Protein AF-A0A940TX38-F1 (afdb_monomer)

pLDDT: mean 75.01, std 25.27, range [26.56, 98.88]

Solvent-accessible surface area (backbone atoms only — not comparable to full-atom values): 11148 Å² total; per-residue (Å²): 141,84,87,83,87,87,81,95,78,72,101,80,58,68,73,65,52,56,62,53,46,53,55,54,47,52,55,49,53,50,54,54,49,52,56,50,49,57,56,46,51,76,70,58,84,69,89,43,73,68,59,54,55,53,67,73,51,79,84,56,98,62,78,71,82,81,59,76,50,54,67,49,79,44,51,56,35,82,46,51,79,47,82,44,53,58,36,69,40,34,37,23,31,28,37,45,13,35,32,40,56,16,40,28,36,49,13,32,34,31,47,11,33,33,33,44,14,36,26,38,44,13,34,31,29,52,12,35,31,36,47,14,35,28,37,46,13,36,31,32,47,15,36,26,39,49,12,34,35,27,45,17,36,29,38,48,13,35,32,30,48,13,36,32,35,46,13,34,37,52,76,30,39,31,46,49,13,31,31,32,44,13,34,25,37,61,24,43,66,54,72,70,44,59,71,36,31,64,37,48,46,61,10,29,36,44,89,61,48,72,35,71,60,97,77,78,74,76,76,77,77,87,129

Nearest PDB structures (foldseek):
  4ycq-assembly1_A-2  TM=9.947E-01  e=4.957E-12  synthetic construct
  5dzb-assembly3_E  TM=6.324E-01  e=6.258E-11  synthetic construct
  4yei-assembly3_C  TM=4.552E-01  e=9.344E-12  synthetic construct
  4yc5-assembly1_A  TM=4.380E-01  e=8.407E-12  synthetic construct
  2j8k-assembly1_A  TM=4.384E-01  e=2.987E-11  Nostoc punctiforme

Radius of gyration: 22.55 Å; Cα contacts (8 Å, |Δi|>4): 531; chains: 1; bounding box: 45×75×71 Å

Sequence (223 aa):
MGVIIGGTFGFLGALTGILANTWLDARKARRDRLREVRLRLVGDRVQTSEVLDFISIGRQRQWPRFWVHSHADLSRAQLQEIDLRGQDLHGVKLFRANLSQIDLDLANLSGADLSKADMNGADLSLANLSGAKLGRANLAYAELFKADLSKTKLRNADLSHADLTQADLSGADLTMANLSGARLTGAKISPQQLASAASLEGATLPDGTLHQAPGEVFAEGSS

Foldseek 3Di:
DDDDDDDDDDPPPPVVVVVVVVVVVVVVVLVVVVVVVLVVCVVDDPPDPVVVVVSVPVPDPDDPPPQLDLEAECAQPACDSDACDLHENHNYEPHQYEQDQYEHHNYEPDQYECDQYEHHQYECDQYEPHLYEHAQYECANYEQHQYECDLYEQHLYENALYECALYEDHNYQQAQYHHALYEQANYNDDPVNVVRYVDQDQYQHNPRDGDHDPPPPPPPDDD

Secondary structure (DSSP, 8-state):
----------S-SHHHHHHHHHHHHHHHHHHHHHHHHHHHHHHTT---HHHHHHHHTTT-SS--GGG--TT-B-TT-B-TT-B-TT-B-TT-B-TT-B-TT-B-TT-B-TT-B-TT-B-TT-B-TT-B-TT-B-TT-B-TT-B-TT-B-TT-B-TT-B-TT-B-TT-B-TT-B-TT-B-TT-B-TT-B--HHHHHTSSB-TTPBPTTS-B---TT--------

Mean predicted aligned error: 13.25 Å

Structure (mmCIF, N/CA/C/O backbone):
data_AF-A0A940TX38-F1
#
_entry.id   AF-A0A940TX38-F1
#
loop_
_atom_site.group_PDB
_atom_site.id
_atom_site.type_symbol
_atom_site.label_atom_id
_atom_site.label_alt_id
_atom_site.label_comp_id
_atom_site.label_asym_id
_atom_site.label_entity_id
_atom_site.label_seq_id
_atom_site.pdbx_PDB_ins_code
_atom_site.Cartn_x
_atom_site.Cartn_y
_atom_site.Cartn_z
_atom_site.occupancy
_atom_site.B_iso_or_equiv
_atom_site.auth_seq_id
_atom_site.auth_comp_id
_atom_site.auth_asym_id
_atom_site.auth_atom_id
_atom_site.pdbx_PDB_model_num
ATOM 1 N N . MET A 1 1 ? 29.281 63.621 -10.674 1.00 40.91 1 MET A N 1
ATOM 2 C CA . MET A 1 1 ? 29.226 64.350 -9.388 1.00 40.91 1 MET A CA 1
ATOM 3 C C . MET A 1 1 ? 27.780 64.360 -8.926 1.00 40.91 1 MET A C 1
ATOM 5 O O . MET A 1 1 ? 26.957 64.882 -9.663 1.00 40.91 1 MET A O 1
ATOM 9 N N . GLY A 1 2 ? 27.466 63.736 -7.788 1.00 32.81 2 GLY A N 1
ATOM 10 C CA . GLY A 1 2 ? 26.102 63.690 -7.241 1.00 32.81 2 GLY A CA 1
ATOM 11 C C . GLY A 1 2 ? 25.849 62.449 -6.383 1.00 32.81 2 GLY A C 1
ATOM 12 O O . GLY A 1 2 ? 25.583 61.383 -6.916 1.00 32.81 2 GLY A O 1
ATOM 13 N N . VAL A 1 3 ? 26.002 62.626 -5.072 1.00 36.22 3 VAL A N 1
ATOM 14 C CA . VAL A 1 3 ? 25.814 61.697 -3.934 1.00 36.22 3 VAL A CA 1
ATOM 15 C C . VAL A 1 3 ? 24.294 61.404 -3.758 1.00 36.22 3 VAL A C 1
ATOM 17 O O . VAL A 1 3 ? 23.508 62.208 -4.252 1.00 36.22 3 VAL A O 1
ATOM 20 N N . ILE A 1 4 ? 23.810 60.298 -3.146 1.00 34.78 4 ILE A N 1
ATOM 21 C CA . ILE A 1 4 ? 23.178 60.263 -1.788 1.00 34.78 4 ILE A CA 1
ATOM 22 C C . ILE A 1 4 ? 22.286 58.999 -1.583 1.00 34.78 4 ILE A C 1
ATOM 24 O O . ILE A 1 4 ? 21.402 58.760 -2.394 1.00 34.78 4 ILE A O 1
ATOM 28 N N . ILE A 1 5 ? 22.516 58.296 -0.446 1.00 31.36 5 ILE A N 1
ATOM 29 C CA . ILE A 1 5 ? 21.605 57.517 0.458 1.00 31.36 5 ILE A CA 1
ATOM 30 C C . ILE A 1 5 ? 20.913 56.272 -0.143 1.00 31.36 5 ILE A C 1
ATOM 32 O O . ILE A 1 5 ? 20.318 56.339 -1.202 1.00 31.36 5 ILE A O 1
ATOM 36 N N . GLY A 1 6 ? 20.899 55.070 0.441 1.00 27.55 6 GLY A N 1
ATOM 37 C CA . GLY A 1 6 ? 20.906 54.617 1.837 1.00 27.55 6 GLY A CA 1
ATOM 38 C C . GLY A 1 6 ? 19.715 53.654 1.997 1.00 27.55 6 GLY A C 1
ATOM 39 O O . GLY A 1 6 ? 18.648 53.920 1.455 1.00 27.55 6 GLY A O 1
ATOM 40 N N . GLY A 1 7 ? 19.878 52.515 2.676 1.00 26.56 7 GLY A N 1
ATOM 41 C CA . GLY A 1 7 ? 18.766 51.570 2.826 1.00 26.56 7 GLY A CA 1
ATOM 42 C C . GLY A 1 7 ? 19.146 50.229 3.438 1.00 26.56 7 GLY A C 1
ATOM 43 O O . GLY A 1 7 ? 19.304 49.233 2.744 1.00 26.56 7 GLY A O 1
ATOM 44 N N . THR A 1 8 ? 19.270 50.210 4.758 1.00 43.91 8 THR A N 1
ATOM 45 C CA . THR A 1 8 ? 19.256 49.013 5.604 1.00 43.91 8 THR A CA 1
ATOM 46 C C . THR A 1 8 ? 17.891 48.317 5.549 1.00 43.91 8 THR A C 1
ATOM 48 O O . THR A 1 8 ? 16.994 48.746 6.257 1.00 43.91 8 THR A O 1
ATOM 51 N N . PHE A 1 9 ? 17.727 47.247 4.770 1.00 31.92 9 PHE A N 1
ATOM 52 C CA . PHE A 1 9 ? 16.647 46.245 4.890 1.00 31.92 9 PHE A CA 1
ATOM 53 C C . PHE A 1 9 ? 17.100 44.999 4.103 1.00 31.92 9 PHE A C 1
ATOM 55 O O . PHE A 1 9 ? 17.577 45.135 2.988 1.00 31.92 9 PHE A O 1
ATOM 62 N N . GLY A 1 10 ? 17.034 43.751 4.552 1.00 34.47 10 GLY A N 1
ATOM 63 C CA . GLY A 1 10 ? 16.539 43.166 5.781 1.00 34.47 10 GLY A CA 1
ATOM 64 C C . GLY A 1 10 ? 17.158 41.771 5.908 1.00 34.47 10 GLY A C 1
ATOM 65 O O . GLY A 1 10 ? 17.223 41.005 4.948 1.00 34.47 10 GLY A O 1
ATOM 66 N N . PHE A 1 11 ? 17.617 41.442 7.111 1.00 34.84 11 PHE A N 1
ATOM 67 C CA . PHE A 1 11 ? 18.193 40.151 7.498 1.00 34.84 11 PHE A CA 1
ATOM 68 C C . PHE A 1 11 ? 17.128 39.030 7.599 1.00 34.84 11 PHE A C 1
ATOM 70 O O . PHE A 1 11 ? 17.209 38.157 8.454 1.00 34.84 11 PHE A O 1
ATOM 77 N N . LEU A 1 12 ? 16.118 39.038 6.718 1.00 34.31 12 LEU A N 1
ATOM 78 C CA . LEU A 1 12 ? 14.977 38.113 6.746 1.00 34.31 12 LEU A CA 1
ATOM 79 C C . LEU A 1 12 ? 14.784 37.338 5.426 1.00 34.31 12 LEU A C 1
ATOM 81 O O . LEU A 1 12 ? 13.678 36.925 5.104 1.00 34.31 12 LEU A O 1
ATOM 85 N N . GLY A 1 13 ? 15.856 37.150 4.646 1.00 35.28 13 GLY A N 1
ATOM 86 C CA . GLY A 1 13 ? 15.850 36.323 3.425 1.00 35.28 13 GLY A CA 1
ATOM 87 C C . GLY A 1 13 ? 16.738 35.073 3.487 1.00 35.28 13 GLY A C 1
ATOM 88 O O . GLY A 1 13 ? 16.643 34.204 2.626 1.00 35.28 13 GLY A O 1
ATOM 89 N N . ALA A 1 14 ? 17.606 34.953 4.496 1.00 38.12 14 ALA A N 1
ATOM 90 C CA . ALA A 1 14 ? 18.619 33.895 4.526 1.00 38.12 14 ALA A CA 1
ATOM 91 C C . ALA A 1 14 ? 18.091 32.543 5.043 1.00 38.12 14 ALA A C 1
ATOM 93 O O . ALA A 1 14 ? 18.652 31.509 4.696 1.00 38.12 14 ALA A O 1
ATOM 94 N N . LEU A 1 15 ? 16.998 32.518 5.821 1.00 34.38 15 LEU A N 1
ATOM 95 C CA . LEU A 1 15 ? 16.447 31.261 6.352 1.00 34.38 15 LEU A CA 1
ATOM 96 C C . LEU A 1 15 ? 15.541 30.515 5.355 1.00 34.38 15 LEU A C 1
ATOM 98 O O . LEU A 1 15 ? 15.468 29.290 5.397 1.00 34.38 15 LEU A O 1
ATOM 102 N N . THR A 1 16 ? 14.888 31.220 4.425 1.00 37.78 16 THR A N 1
ATOM 103 C CA . THR A 1 16 ? 14.028 30.602 3.397 1.00 37.78 16 THR A CA 1
ATOM 104 C C . THR A 1 16 ? 14.838 29.993 2.247 1.00 37.78 16 THR A C 1
ATOM 106 O O . THR A 1 16 ? 14.431 28.982 1.678 1.00 37.78 16 THR A O 1
ATOM 109 N N . GLY A 1 17 ? 16.023 30.539 1.946 1.00 36.88 17 GLY A N 1
ATOM 110 C CA . GLY A 1 17 ? 16.933 29.998 0.928 1.00 36.88 17 GLY A CA 1
ATOM 111 C C . GLY A 1 17 ? 17.625 28.689 1.328 1.00 36.88 17 GLY A C 1
ATOM 112 O O . GLY A 1 17 ? 17.894 27.853 0.469 1.00 36.88 17 GLY A O 1
ATOM 113 N N . ILE A 1 18 ? 17.868 28.465 2.624 1.00 44.22 18 ILE A N 1
ATOM 114 C CA . ILE A 1 18 ? 18.549 27.253 3.111 1.00 44.22 18 ILE A CA 1
ATOM 115 C C . ILE A 1 18 ? 17.629 26.022 3.017 1.00 44.22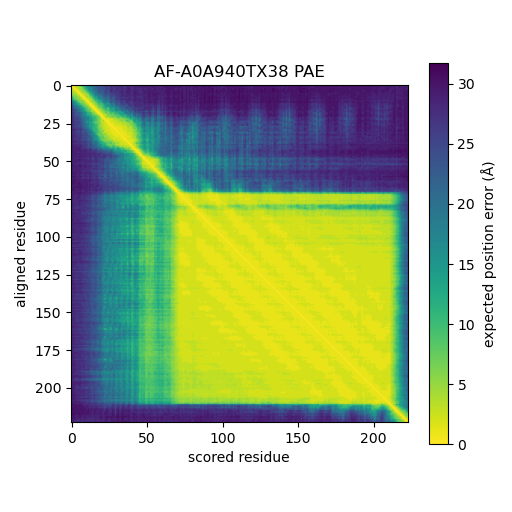 18 ILE A C 1
ATOM 117 O O . ILE A 1 18 ? 18.096 24.956 2.630 1.00 44.22 18 ILE A O 1
ATOM 121 N N . LEU A 1 19 ? 16.317 26.167 3.253 1.00 39.38 19 LEU A N 1
ATOM 122 C CA . LEU A 1 19 ? 15.340 25.076 3.084 1.00 39.38 19 LEU A CA 1
ATOM 123 C C . LEU A 1 19 ? 14.980 24.801 1.609 1.00 39.38 19 LEU A C 1
ATOM 125 O O . LEU A 1 19 ? 14.681 23.667 1.245 1.00 39.38 19 LEU A O 1
ATOM 129 N N . ALA A 1 20 ? 15.042 25.813 0.737 1.00 37.44 20 ALA A N 1
ATOM 130 C CA . ALA A 1 20 ? 14.841 25.628 -0.704 1.00 37.44 20 ALA A CA 1
ATOM 131 C C . ALA A 1 20 ? 16.049 24.948 -1.381 1.00 37.44 20 ALA A C 1
ATOM 133 O O . ALA A 1 20 ? 15.878 24.141 -2.300 1.00 37.44 20 ALA A O 1
ATOM 134 N N . ASN A 1 21 ? 17.266 25.230 -0.905 1.00 43.38 21 ASN A N 1
ATOM 135 C CA . ASN A 1 21 ? 18.489 24.630 -1.438 1.00 43.38 21 ASN A CA 1
ATOM 136 C C . ASN A 1 21 ? 18.652 23.162 -1.028 1.00 43.38 21 ASN A C 1
ATOM 138 O O . ASN A 1 21 ? 19.035 22.358 -1.872 1.00 43.38 21 ASN A O 1
ATOM 142 N N . THR A 1 22 ? 18.268 22.764 0.192 1.00 49.56 22 THR A N 1
ATOM 143 C CA . THR A 1 22 ? 18.310 21.345 0.603 1.00 49.56 22 THR A CA 1
ATOM 144 C C . THR A 1 22 ? 17.378 20.468 -0.235 1.00 49.56 22 THR A C 1
ATOM 146 O O . THR A 1 22 ? 17.728 19.335 -0.564 1.00 49.56 22 THR A O 1
ATOM 149 N N . TRP A 1 23 ? 16.231 21.001 -0.665 1.00 38.84 23 TRP A N 1
ATOM 150 C CA . TRP A 1 23 ? 15.316 20.324 -1.587 1.00 38.84 23 TRP A CA 1
ATOM 151 C C . TRP A 1 23 ? 15.887 20.213 -3.013 1.00 38.84 23 TRP A C 1
ATOM 153 O O . TRP A 1 23 ? 15.776 19.166 -3.657 1.00 38.84 23 TRP A O 1
ATOM 163 N N . LEU A 1 24 ? 16.553 21.264 -3.509 1.00 42.72 24 LEU A N 1
ATOM 164 C CA . LEU A 1 24 ? 17.199 21.262 -4.827 1.00 42.72 24 LEU A CA 1
ATOM 165 C C . LEU A 1 24 ? 18.426 20.328 -4.874 1.00 42.72 24 LEU A C 1
ATOM 167 O O . LEU A 1 24 ? 18.649 19.641 -5.878 1.00 42.72 24 LEU A O 1
ATOM 171 N N . ASP A 1 25 ? 19.176 20.261 -3.775 1.00 56.72 25 ASP A N 1
ATOM 172 C CA . ASP A 1 25 ? 20.345 19.398 -3.596 1.00 56.72 25 ASP A CA 1
ATOM 173 C C . ASP A 1 25 ? 19.943 17.936 -3.401 1.00 56.72 25 ASP A C 1
ATOM 175 O O . ASP A 1 25 ? 20.526 17.060 -4.041 1.00 56.72 25 ASP A O 1
ATOM 179 N N . ALA A 1 26 ? 18.873 17.657 -2.647 1.00 49.03 26 ALA A N 1
ATOM 180 C CA . ALA A 1 26 ? 18.265 16.326 -2.582 1.00 49.03 26 ALA A CA 1
ATOM 181 C C . ALA A 1 26 ? 17.815 15.852 -3.974 1.00 49.03 26 ALA A C 1
ATOM 183 O O . ALA A 1 26 ? 18.018 14.697 -4.349 1.00 49.03 26 ALA A O 1
ATOM 184 N N . ARG A 1 27 ? 17.289 16.765 -4.800 1.00 45.34 27 ARG A N 1
ATOM 185 C CA . ARG A 1 27 ? 16.862 16.481 -6.176 1.00 45.34 27 ARG A CA 1
ATOM 186 C C . ARG A 1 27 ? 18.031 16.266 -7.144 1.00 45.34 27 ARG A C 1
ATOM 188 O O . ARG A 1 27 ? 17.890 15.535 -8.126 1.00 45.34 27 ARG A O 1
ATOM 195 N N . LYS A 1 28 ? 19.188 16.890 -6.905 1.00 48.78 28 LYS A N 1
ATOM 196 C CA . LYS A 1 28 ? 20.417 16.682 -7.690 1.00 48.78 28 LYS A CA 1
ATOM 197 C C . LYS A 1 28 ? 21.138 15.399 -7.267 1.00 48.78 28 LYS A C 1
ATOM 199 O O . LYS A 1 28 ? 21.462 14.595 -8.132 1.00 48.78 28 LYS A O 1
ATOM 204 N N . ALA A 1 29 ? 21.244 15.147 -5.964 1.00 53.97 29 ALA A N 1
ATOM 205 C CA . ALA A 1 29 ? 21.764 13.904 -5.404 1.00 53.97 29 ALA A CA 1
ATOM 206 C C . ALA A 1 29 ? 20.925 12.687 -5.828 1.00 53.97 29 ALA A C 1
ATOM 208 O O . ALA A 1 29 ? 21.492 11.668 -6.211 1.00 53.97 29 ALA A O 1
ATOM 209 N N . ARG A 1 30 ? 19.587 12.806 -5.863 1.00 46.62 30 ARG A N 1
ATOM 210 C CA . ARG A 1 30 ? 18.690 11.783 -6.432 1.00 46.62 30 ARG A CA 1
ATOM 211 C C . ARG A 1 30 ? 19.008 11.517 -7.906 1.00 46.62 30 ARG A C 1
ATOM 213 O O . ARG A 1 30 ? 19.053 10.372 -8.321 1.00 46.62 30 ARG A O 1
ATOM 220 N N . ARG A 1 31 ? 19.316 12.557 -8.688 1.00 44.16 31 ARG A N 1
ATOM 221 C CA . ARG A 1 31 ? 19.668 12.460 -10.120 1.00 44.16 31 ARG A CA 1
ATOM 222 C C . ARG A 1 31 ? 20.989 11.740 -10.390 1.00 44.16 31 ARG A C 1
ATOM 224 O O . ARG A 1 31 ? 21.105 11.048 -11.399 1.00 44.16 31 ARG A O 1
ATOM 231 N N . ASP A 1 32 ? 21.974 11.932 -9.523 1.00 50.28 32 ASP A N 1
ATOM 232 C CA . ASP A 1 32 ? 23.278 11.284 -9.656 1.00 50.28 32 ASP A CA 1
ATOM 233 C C . ASP A 1 32 ? 23.236 9.841 -9.125 1.00 50.28 32 ASP A C 1
ATOM 235 O O . ASP A 1 32 ? 23.782 8.952 -9.777 1.00 50.28 32 ASP A O 1
ATOM 239 N N . ARG A 1 33 ? 22.467 9.570 -8.056 1.00 47.81 33 ARG A N 1
ATOM 240 C CA . ARG A 1 33 ? 22.138 8.199 -7.608 1.00 47.81 33 ARG A CA 1
ATOM 241 C C . ARG A 1 33 ? 21.411 7.402 -8.694 1.00 47.81 33 ARG A C 1
ATOM 243 O O . ARG A 1 33 ? 21.833 6.298 -9.011 1.00 47.81 33 ARG A O 1
ATOM 250 N N . LEU A 1 34 ? 20.451 8.025 -9.382 1.00 42.59 34 LEU A N 1
ATOM 251 C CA . LEU A 1 34 ? 19.753 7.457 -10.545 1.00 42.59 34 LEU A CA 1
ATOM 252 C C . LEU A 1 34 ? 20.698 7.052 -11.691 1.00 42.59 34 LEU A C 1
ATOM 254 O O . LEU A 1 34 ? 20.470 6.057 -12.382 1.00 42.59 34 LEU A O 1
ATOM 258 N N . ARG A 1 35 ? 21.780 7.812 -11.926 1.00 42.06 35 ARG A N 1
ATOM 259 C CA . ARG A 1 35 ? 22.806 7.447 -12.922 1.00 42.06 35 ARG A CA 1
ATOM 260 C C . ARG A 1 35 ? 23.624 6.237 -12.481 1.00 42.06 35 ARG A C 1
ATOM 262 O O . ARG A 1 35 ? 24.035 5.453 -13.333 1.00 42.06 35 ARG A O 1
ATOM 269 N N . GLU A 1 36 ? 23.851 6.089 -11.185 1.00 44.81 36 GLU A N 1
ATOM 270 C CA . GLU A 1 36 ? 24.573 4.961 -10.605 1.00 44.81 36 GLU A CA 1
ATOM 271 C C . GLU A 1 36 ? 23.708 3.689 -10.573 1.00 44.81 36 GLU A C 1
ATOM 273 O O . GLU A 1 36 ? 24.169 2.622 -10.976 1.00 44.81 36 GLU A O 1
ATOM 278 N N . VAL A 1 37 ? 22.425 3.804 -10.220 1.00 43.59 37 VAL A N 1
ATOM 279 C CA . VAL A 1 37 ? 21.447 2.706 -10.288 1.00 43.59 37 VAL A CA 1
ATOM 280 C C . VAL A 1 37 ? 21.238 2.227 -11.718 1.00 43.59 37 VAL A C 1
ATOM 282 O O . VAL A 1 37 ? 21.226 1.022 -11.959 1.00 43.59 37 VAL A O 1
ATOM 285 N N . ARG A 1 38 ? 21.228 3.137 -12.698 1.00 39.19 38 ARG A N 1
ATOM 286 C CA . ARG A 1 38 ? 21.262 2.786 -14.126 1.00 39.19 38 ARG A CA 1
ATOM 287 C C . ARG A 1 38 ? 22.460 1.904 -14.501 1.00 39.19 38 ARG A C 1
ATOM 289 O O . ARG A 1 38 ? 22.310 1.025 -15.343 1.00 39.19 38 ARG A O 1
ATOM 296 N N . LEU A 1 39 ? 23.638 2.127 -13.914 1.00 39.38 39 LEU A N 1
ATOM 297 C CA . LEU A 1 39 ? 24.824 1.300 -14.177 1.00 39.38 39 LEU A CA 1
ATOM 298 C C . LEU A 1 39 ? 24.741 -0.060 -13.467 1.00 39.38 39 LEU A C 1
ATOM 300 O O . LEU A 1 39 ? 25.199 -1.058 -14.019 1.00 39.38 39 LEU A O 1
ATOM 304 N N . ARG A 1 40 ? 24.111 -0.120 -12.287 1.00 37.97 40 ARG A N 1
ATOM 305 C CA . ARG A 1 40 ? 23.929 -1.361 -11.514 1.00 37.97 40 ARG A CA 1
ATOM 306 C C . ARG A 1 40 ? 22.831 -2.271 -12.075 1.00 37.97 40 ARG A C 1
ATOM 308 O O . ARG A 1 40 ? 23.048 -3.472 -12.163 1.00 37.97 40 ARG A O 1
ATOM 315 N N . LEU A 1 41 ? 21.706 -1.720 -12.539 1.00 38.81 41 LEU A N 1
ATOM 316 C CA . LEU A 1 41 ? 20.610 -2.477 -13.171 1.00 38.81 41 LEU A CA 1
ATOM 317 C C . LEU A 1 41 ? 21.036 -3.158 -14.483 1.00 38.81 41 LEU A C 1
ATOM 319 O O . LEU A 1 41 ? 20.545 -4.233 -14.816 1.00 38.81 41 LEU A O 1
ATOM 323 N N . VAL A 1 42 ? 21.966 -2.544 -15.220 1.00 41.50 42 VAL A N 1
ATOM 324 C CA . VAL A 1 42 ? 22.568 -3.131 -16.430 1.00 41.50 42 VAL A CA 1
ATOM 325 C C . VAL A 1 42 ? 23.601 -4.213 -16.075 1.00 41.50 42 VAL A C 1
ATOM 327 O O . VAL A 1 42 ? 23.823 -5.125 -16.869 1.00 41.50 42 VAL A O 1
ATOM 330 N N . GLY A 1 43 ? 24.213 -4.135 -14.888 1.00 35.72 43 GLY A N 1
ATOM 331 C CA . GLY A 1 43 ? 25.224 -5.082 -14.408 1.00 35.72 43 GLY A CA 1
ATOM 332 C C . GLY A 1 43 ? 24.656 -6.336 -13.737 1.00 35.72 43 GLY A C 1
ATOM 333 O O . GLY A 1 43 ? 25.193 -7.419 -13.949 1.00 35.72 43 GLY A O 1
ATOM 334 N N . ASP A 1 44 ? 23.548 -6.222 -12.997 1.00 34.44 44 ASP A N 1
ATOM 335 C CA . ASP A 1 44 ? 22.970 -7.332 -12.231 1.00 34.44 44 ASP A CA 1
ATOM 336 C C . ASP A 1 44 ? 21.521 -7.649 -12.646 1.00 34.44 44 ASP A C 1
ATOM 338 O O . ASP A 1 44 ? 20.546 -7.074 -12.172 1.00 34.44 44 ASP A O 1
ATOM 342 N N . ARG A 1 45 ? 21.405 -8.644 -13.536 1.00 40.00 45 ARG A N 1
ATOM 343 C CA . ARG A 1 45 ? 20.249 -9.544 -13.752 1.00 40.00 45 ARG A CA 1
ATOM 344 C C . ARG A 1 45 ? 18.842 -8.924 -13.747 1.00 40.00 45 ARG A C 1
ATOM 346 O O . ARG A 1 45 ? 17.926 -9.462 -13.126 1.00 40.00 45 ARG A O 1
ATOM 353 N N . VAL A 1 46 ? 18.613 -7.905 -14.563 1.00 43.59 46 VAL A N 1
ATOM 354 C CA . VAL A 1 46 ? 17.259 -7.564 -15.021 1.00 43.59 46 VAL A CA 1
ATOM 355 C C . VAL A 1 46 ? 16.929 -8.429 -16.251 1.00 43.59 46 VAL A C 1
ATOM 357 O O . VAL A 1 46 ? 17.292 -8.102 -17.375 1.00 43.59 46 VAL A O 1
ATOM 360 N N . GLN A 1 47 ? 16.317 -9.601 -16.034 1.00 42.25 47 GLN A N 1
ATOM 361 C CA . GLN A 1 47 ? 16.034 -10.608 -17.077 1.00 42.25 47 GLN A CA 1
ATOM 362 C C . GLN A 1 47 ? 14.645 -10.481 -17.727 1.00 42.25 47 GLN A C 1
ATOM 364 O O . GLN A 1 47 ? 13.951 -11.478 -17.912 1.00 42.25 47 GLN A O 1
ATOM 369 N N . THR A 1 48 ? 14.242 -9.289 -18.149 1.00 44.69 48 THR A N 1
ATOM 370 C CA . THR A 1 48 ? 13.138 -9.175 -19.113 1.00 44.69 48 THR A CA 1
ATOM 371 C C . THR A 1 48 ? 13.468 -8.103 -20.136 1.00 44.69 48 THR A C 1
ATOM 373 O O . THR A 1 48 ? 13.827 -6.979 -19.788 1.00 44.69 48 THR A O 1
ATOM 376 N N . SER A 1 49 ? 13.358 -8.462 -21.417 1.00 43.94 49 SER A N 1
ATOM 377 C CA . SER A 1 49 ? 13.530 -7.546 -22.552 1.00 43.94 49 SER A CA 1
ATOM 378 C C . SER A 1 49 ? 12.632 -6.312 -22.428 1.00 43.94 49 SER A C 1
ATOM 380 O O . SER A 1 49 ? 13.044 -5.217 -22.784 1.00 43.94 49 SER A O 1
ATOM 382 N N . GLU A 1 50 ? 11.463 -6.474 -21.806 1.00 47.28 50 GLU A N 1
ATOM 383 C CA . GLU A 1 50 ? 10.525 -5.403 -21.461 1.00 47.28 50 GLU A CA 1
ATOM 384 C C . GLU A 1 50 ? 11.137 -4.363 -20.502 1.00 47.28 50 GLU A C 1
ATOM 386 O O . GLU A 1 50 ? 11.008 -3.159 -20.722 1.00 47.28 50 GLU A O 1
ATOM 391 N N . VAL A 1 51 ? 11.882 -4.790 -19.475 1.00 48.59 51 VAL A N 1
ATOM 392 C CA . VAL A 1 51 ? 12.531 -3.860 -18.533 1.00 48.59 51 VAL A CA 1
ATOM 393 C C . VAL A 1 51 ? 13.752 -3.176 -19.172 1.00 48.59 51 VAL A C 1
ATOM 395 O O . VAL A 1 51 ? 14.061 -2.025 -18.856 1.00 48.59 51 VAL A O 1
ATOM 398 N N . LEU A 1 52 ? 14.426 -3.835 -20.121 1.00 46.38 52 LEU A N 1
ATOM 399 C CA . LEU A 1 52 ? 15.509 -3.222 -20.901 1.00 46.38 52 LEU A CA 1
ATOM 400 C C . LEU A 1 52 ? 14.985 -2.150 -21.875 1.00 46.38 52 LEU A C 1
ATOM 402 O O . LEU A 1 52 ? 15.586 -1.074 -21.968 1.00 46.38 52 LEU A O 1
ATOM 406 N N . ASP A 1 53 ? 13.837 -2.380 -22.518 1.00 48.94 53 ASP A N 1
ATOM 407 C CA . ASP A 1 53 ? 13.163 -1.372 -23.349 1.00 48.94 53 ASP A CA 1
ATOM 408 C C . ASP A 1 53 ? 12.695 -0.179 -22.504 1.00 48.94 53 ASP A C 1
ATOM 410 O O . ASP A 1 53 ? 12.901 0.977 -22.879 1.00 48.94 53 ASP A O 1
ATOM 414 N N . PHE A 1 54 ? 12.174 -0.441 -21.306 1.00 47.41 54 PHE A N 1
ATOM 415 C CA . PHE A 1 54 ? 11.765 0.561 -20.323 1.00 47.41 54 PHE A CA 1
ATOM 416 C C . PHE A 1 54 ? 12.911 1.489 -19.868 1.00 47.41 54 PHE A C 1
ATOM 418 O O . PHE A 1 54 ? 12.762 2.714 -19.899 1.00 47.41 54 PHE A O 1
ATOM 425 N N . ILE A 1 55 ? 14.092 0.947 -19.527 1.00 46.19 55 ILE A N 1
ATOM 426 C CA . ILE A 1 55 ? 15.268 1.756 -19.137 1.00 46.19 55 ILE A CA 1
ATOM 427 C C . ILE A 1 55 ? 15.781 2.601 -20.319 1.00 46.19 55 ILE A C 1
ATOM 429 O O . ILE A 1 55 ? 16.294 3.709 -20.121 1.00 46.19 55 ILE A O 1
ATOM 433 N N . SER A 1 56 ? 15.627 2.123 -21.559 1.00 47.34 56 SER A N 1
ATOM 434 C CA . SER A 1 56 ? 16.090 2.843 -22.752 1.00 47.34 56 SER A CA 1
ATOM 435 C C . SER A 1 56 ? 15.267 4.111 -23.070 1.00 47.34 56 SER A C 1
ATOM 437 O O . SER A 1 56 ? 15.794 5.045 -23.683 1.00 47.34 56 SER A O 1
ATOM 439 N N . ILE A 1 57 ? 14.017 4.200 -22.586 1.00 44.38 57 ILE A N 1
ATOM 440 C CA . ILE 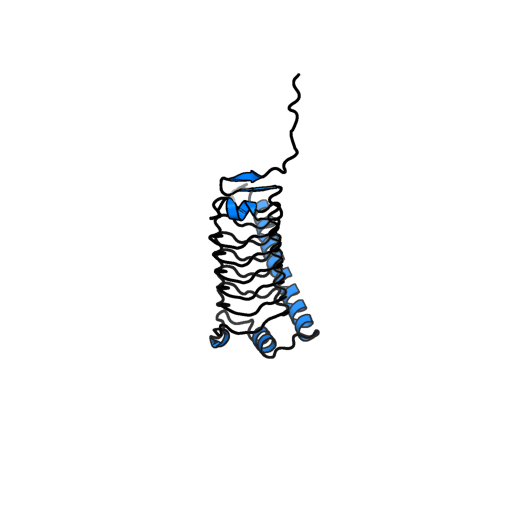A 1 57 ? 13.031 5.240 -22.957 1.00 44.38 57 ILE A CA 1
ATOM 441 C C . ILE A 1 57 ? 12.895 6.358 -21.901 1.00 44.38 57 ILE A C 1
ATOM 443 O O . ILE A 1 57 ? 12.206 7.351 -22.146 1.00 44.38 57 ILE A O 1
ATOM 447 N N . GLY A 1 58 ? 13.624 6.290 -20.776 1.00 42.09 58 GLY A N 1
ATOM 448 C CA . GLY A 1 58 ? 13.575 7.230 -19.633 1.00 42.09 58 GLY A CA 1
ATOM 449 C C . GLY A 1 58 ? 13.910 8.717 -19.896 1.00 42.09 58 GLY A C 1
ATOM 450 O O . GLY A 1 58 ? 14.281 9.444 -18.977 1.00 42.09 58 GLY A O 1
ATOM 451 N N . ARG A 1 59 ? 13.816 9.201 -21.141 1.00 48.19 59 ARG A N 1
ATOM 452 C CA . ARG A 1 59 ? 13.887 10.619 -21.529 1.00 48.19 59 ARG A CA 1
ATOM 453 C C . ARG A 1 59 ? 12.564 11.216 -22.020 1.00 48.19 59 ARG A C 1
ATOM 455 O O . ARG A 1 59 ? 12.550 12.414 -22.301 1.00 48.19 59 ARG A O 1
ATOM 462 N N . GLN A 1 60 ? 11.478 10.454 -22.164 1.00 41.91 60 GLN A N 1
ATOM 463 C CA . GLN A 1 60 ? 10.231 11.003 -22.712 1.00 41.91 60 GLN A CA 1
ATOM 464 C C . GLN A 1 60 ? 9.186 11.296 -21.629 1.00 41.91 60 GLN A C 1
ATOM 466 O O . GLN A 1 60 ? 8.839 10.443 -20.824 1.00 41.91 60 GLN A O 1
ATOM 471 N N . ARG A 1 61 ? 8.650 12.527 -21.651 1.00 42.22 61 ARG A N 1
ATOM 472 C CA . ARG A 1 61 ? 7.506 12.989 -20.836 1.00 42.22 61 ARG A CA 1
ATOM 473 C C . ARG A 1 61 ? 6.181 12.304 -21.191 1.00 42.22 61 ARG A C 1
ATOM 475 O O . ARG A 1 61 ? 5.176 12.564 -20.541 1.00 42.22 61 ARG A O 1
ATOM 482 N N . GLN A 1 62 ? 6.163 11.489 -22.238 1.00 42.12 62 GLN A N 1
ATOM 483 C CA . GLN A 1 62 ? 5.013 10.696 -22.629 1.00 42.12 62 GLN A CA 1
ATOM 484 C C . GLN A 1 62 ? 5.475 9.261 -22.792 1.00 42.12 62 GLN A C 1
ATOM 486 O O . GLN A 1 62 ? 6.377 8.966 -23.577 1.00 42.12 62 GLN A O 1
ATOM 491 N N . TRP A 1 63 ? 4.860 8.393 -22.003 1.00 44.12 63 TRP A N 1
ATOM 492 C CA . TRP A 1 63 ? 5.062 6.965 -22.087 1.00 44.12 63 TRP A CA 1
ATOM 493 C C . TRP A 1 63 ? 4.524 6.486 -23.431 1.00 44.12 63 TRP A C 1
ATOM 495 O O . TRP A 1 63 ? 3.413 6.866 -23.820 1.00 44.12 63 TRP A O 1
ATOM 505 N N . PRO A 1 64 ? 5.281 5.682 -24.184 1.00 39.25 64 PRO A N 1
ATOM 506 C CA . PRO A 1 64 ? 4.738 5.094 -25.389 1.00 39.25 64 PRO A CA 1
ATOM 507 C C . PRO A 1 64 ? 3.571 4.165 -25.018 1.00 39.25 64 PRO A C 1
ATOM 509 O O . PRO A 1 64 ? 3.649 3.369 -24.085 1.00 39.25 64 PRO A O 1
ATOM 512 N N . ARG A 1 65 ? 2.471 4.291 -25.769 1.00 40.78 65 ARG A N 1
ATOM 513 C CA . ARG A 1 65 ? 1.153 3.661 -25.540 1.00 40.78 65 ARG A CA 1
ATOM 514 C C . ARG A 1 65 ? 1.148 2.122 -25.478 1.00 40.78 65 ARG A C 1
ATOM 516 O O . ARG A 1 65 ? 0.082 1.535 -25.349 1.00 40.78 65 ARG A O 1
ATOM 523 N N . PHE A 1 66 ? 2.292 1.451 -25.595 1.00 39.56 66 PHE A N 1
ATOM 524 C CA . PHE A 1 66 ? 2.371 -0.011 -25.595 1.00 39.56 66 PHE A CA 1
ATOM 525 C C . PHE A 1 66 ? 2.382 -0.638 -24.192 1.00 39.56 66 PHE A C 1
ATOM 527 O O . PHE A 1 66 ? 2.244 -1.850 -24.086 1.00 39.56 66 PHE A O 1
ATOM 534 N N . TRP A 1 67 ? 2.473 0.151 -23.117 1.00 43.84 67 TRP A N 1
ATOM 535 C CA . TRP A 1 67 ? 2.362 -0.348 -21.735 1.00 43.84 67 TRP A CA 1
ATOM 536 C C . TRP A 1 67 ? 0.917 -0.471 -21.227 1.00 43.84 67 TRP A C 1
ATOM 538 O O . TRP A 1 67 ? 0.699 -0.873 -20.094 1.00 43.84 67 TRP A O 1
ATOM 548 N N . VAL A 1 68 ? -0.075 -0.230 -22.093 1.00 47.16 68 VAL A N 1
ATOM 549 C CA . VAL A 1 68 ? -1.524 -0.398 -21.834 1.00 47.16 68 VAL A CA 1
ATOM 550 C C . VAL A 1 68 ? -1.928 -1.880 -21.675 1.00 47.16 68 VAL A C 1
ATOM 552 O O . VAL A 1 68 ? -3.104 -2.233 -21.698 1.00 47.16 68 VAL A O 1
ATOM 555 N N . HIS A 1 69 ? -0.974 -2.796 -21.509 1.00 50.19 69 HIS A N 1
ATOM 556 C CA . HIS A 1 69 ? -1.292 -4.204 -21.340 1.00 50.19 69 HIS A CA 1
ATOM 557 C C . HIS A 1 69 ? -1.439 -4.514 -19.860 1.00 50.19 69 HIS A C 1
ATOM 559 O O . HIS A 1 69 ? -0.458 -4.594 -19.123 1.00 50.19 69 HIS A O 1
ATOM 565 N N . SER A 1 70 ? -2.685 -4.787 -19.483 1.00 52.62 70 SER A N 1
ATOM 566 C CA . SER A 1 70 ? -3.202 -5.218 -18.177 1.00 52.62 70 SER A CA 1
ATOM 567 C C . SER A 1 70 ? -2.553 -6.480 -17.572 1.00 52.62 70 SER A C 1
ATOM 569 O O . SER A 1 70 ? -3.129 -7.138 -16.708 1.00 52.62 70 SER A O 1
ATOM 571 N N . HIS A 1 71 ? -1.419 -6.912 -18.125 1.00 57.38 71 HIS A N 1
ATOM 572 C CA . HIS A 1 71 ? -0.903 -8.274 -18.084 1.00 57.38 71 HIS A CA 1
ATOM 573 C C . HIS A 1 71 ? 0.633 -8.348 -18.063 1.00 57.38 71 HIS A C 1
ATOM 575 O O . HIS A 1 71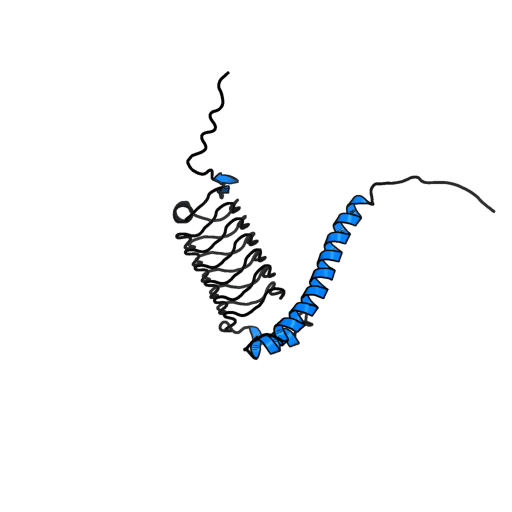 ? 1.164 -9.459 -18.101 1.00 57.38 71 HIS A O 1
ATOM 581 N N . ALA A 1 72 ? 1.348 -7.214 -18.017 1.00 72.31 72 ALA A N 1
ATOM 582 C CA . ALA A 1 72 ? 2.806 -7.224 -17.895 1.00 72.31 72 ALA A CA 1
ATOM 583 C C . ALA A 1 72 ? 3.239 -7.952 -16.608 1.00 72.31 72 ALA A C 1
ATOM 585 O O . ALA A 1 72 ? 2.590 -7.831 -15.561 1.00 72.31 72 ALA A O 1
ATOM 586 N N . ASP A 1 73 ? 4.326 -8.722 -16.692 1.00 80.38 73 ASP A N 1
ATOM 587 C CA . ASP A 1 73 ? 4.889 -9.441 -15.550 1.00 80.38 73 ASP A CA 1
ATOM 588 C C . ASP A 1 73 ? 6.223 -8.825 -15.131 1.00 80.38 73 ASP A C 1
ATOM 590 O O . ASP A 1 73 ? 7.286 -9.112 -15.678 1.00 80.38 73 ASP A O 1
ATOM 594 N N . LEU A 1 74 ? 6.138 -7.957 -14.129 1.00 80.62 74 LEU A N 1
ATOM 595 C CA . LEU A 1 74 ? 7.252 -7.273 -13.481 1.00 80.62 74 LEU A CA 1
ATOM 596 C C . LEU A 1 74 ? 7.535 -7.883 -12.100 1.00 80.62 74 LEU A C 1
ATOM 598 O O . LEU A 1 74 ? 8.091 -7.233 -11.209 1.00 80.62 74 LEU A O 1
ATOM 602 N N . SER A 1 75 ? 7.141 -9.140 -11.886 1.00 82.75 75 SER A N 1
ATOM 603 C CA . SER A 1 75 ? 7.393 -9.833 -10.627 1.00 82.75 75 SER A CA 1
ATOM 604 C C . SER A 1 75 ? 8.891 -9.869 -10.328 1.00 82.75 75 SER A C 1
ATOM 606 O O . SER A 1 75 ? 9.699 -10.257 -11.171 1.00 82.75 75 SER A O 1
ATOM 608 N N . ARG A 1 76 ? 9.271 -9.524 -9.093 1.00 83.56 76 ARG A N 1
ATOM 609 C CA . ARG A 1 76 ? 10.669 -9.447 -8.616 1.00 83.56 76 ARG A CA 1
ATOM 610 C C . ARG A 1 76 ? 11.529 -8.379 -9.298 1.00 83.56 76 ARG A C 1
ATOM 612 O O . ARG A 1 76 ? 12.733 -8.334 -9.035 1.00 83.56 76 ARG A O 1
ATOM 619 N N . ALA A 1 77 ? 10.942 -7.522 -10.133 1.00 79.56 77 ALA A N 1
ATOM 620 C CA . ALA A 1 77 ? 11.665 -6.415 -10.737 1.00 79.56 77 ALA A CA 1
ATOM 621 C C . ALA A 1 77 ? 12.190 -5.457 -9.656 1.00 79.56 77 ALA A C 1
ATOM 623 O O . ALA A 1 77 ? 11.558 -5.247 -8.616 1.00 79.56 77 ALA A O 1
ATOM 624 N N . GLN A 1 78 ? 13.365 -4.887 -9.915 1.00 80.12 78 GLN A N 1
ATOM 625 C CA . GLN A 1 78 ? 13.922 -3.806 -9.114 1.00 80.12 78 GLN A CA 1
ATOM 626 C C . GLN A 1 78 ? 13.496 -2.489 -9.755 1.00 80.12 78 GLN A C 1
ATOM 628 O O . GLN A 1 78 ? 14.089 -2.057 -10.740 1.00 80.12 78 GLN A O 1
ATOM 633 N N . LEU A 1 79 ? 12.407 -1.918 -9.245 1.00 77.00 79 LEU A N 1
ATOM 634 C CA . LEU A 1 79 ? 11.770 -0.724 -9.797 1.00 77.00 79 LEU A CA 1
ATOM 635 C C . LEU A 1 79 ? 11.959 0.506 -8.903 1.00 77.00 79 LEU A C 1
ATOM 637 O O . LEU A 1 79 ? 11.369 1.554 -9.170 1.00 77.00 79 LEU A O 1
ATOM 641 N N . GLN A 1 80 ? 12.785 0.392 -7.856 1.00 67.56 80 GLN A N 1
ATOM 642 C CA . GLN A 1 80 ? 13.139 1.548 -7.042 1.00 67.56 80 GLN A CA 1
ATOM 643 C C . GLN A 1 80 ? 13.728 2.622 -7.954 1.00 67.56 80 GLN A C 1
ATOM 645 O O . GLN A 1 80 ? 14.462 2.330 -8.899 1.00 67.56 80 GLN A O 1
ATOM 650 N N . GLU A 1 81 ? 13.407 3.869 -7.640 1.00 65.75 81 GLU A N 1
ATOM 651 C CA . GLU A 1 81 ? 13.879 5.061 -8.341 1.00 65.75 81 GLU A CA 1
ATOM 652 C C . GLU A 1 81 ? 13.241 5.370 -9.707 1.00 65.75 81 GLU A C 1
ATOM 654 O O . GLU A 1 81 ? 13.505 6.446 -10.249 1.00 65.75 81 GLU A O 1
ATOM 659 N N . ILE A 1 82 ? 12.358 4.528 -10.252 1.00 69.25 82 ILE A N 1
ATOM 660 C CA . ILE A 1 82 ? 11.591 4.937 -11.438 1.00 69.25 82 ILE A CA 1
ATOM 661 C C . ILE A 1 82 ? 10.377 5.782 -11.035 1.00 69.25 82 ILE A C 1
ATOM 663 O O . ILE A 1 82 ? 9.760 5.576 -9.999 1.00 69.25 82 ILE A O 1
ATOM 667 N N . ASP A 1 83 ? 10.054 6.771 -11.862 1.00 67.00 83 ASP A N 1
ATOM 668 C CA . ASP A 1 83 ? 8.843 7.577 -11.751 1.00 67.00 83 ASP A CA 1
ATOM 669 C C . ASP A 1 83 ? 7.698 6.864 -12.476 1.00 67.00 83 ASP A C 1
ATOM 671 O O . ASP A 1 83 ? 7.722 6.778 -13.703 1.00 67.00 83 ASP A O 1
ATOM 675 N N . LEU A 1 84 ? 6.727 6.336 -11.730 1.00 74.88 84 LEU A N 1
ATOM 676 C CA . LEU A 1 84 ? 5.540 5.657 -12.258 1.00 74.88 84 LEU A CA 1
ATOM 677 C C . LEU A 1 84 ? 4.256 6.461 -11.996 1.00 74.88 84 LEU A C 1
ATOM 679 O O . LEU A 1 84 ? 3.153 5.909 -12.043 1.00 74.88 84 LEU A O 1
ATOM 683 N N . ARG A 1 85 ? 4.376 7.774 -11.772 1.00 76.19 85 ARG A N 1
ATOM 684 C CA . ARG A 1 85 ? 3.225 8.645 -11.515 1.00 76.19 85 ARG A CA 1
ATOM 685 C C . ARG A 1 85 ? 2.218 8.641 -12.649 1.00 76.19 85 ARG A C 1
ATOM 687 O O . ARG A 1 85 ? 2.579 8.735 -13.831 1.00 76.19 85 ARG A O 1
ATOM 694 N N . GLY A 1 86 ? 0.944 8.574 -12.275 1.00 72.44 86 GLY A N 1
ATOM 695 C CA . GLY A 1 86 ? -0.192 8.613 -13.191 1.00 72.44 86 GLY A CA 1
ATOM 696 C C . GLY A 1 86 ? -0.211 7.484 -14.221 1.00 72.44 86 GLY A C 1
ATOM 697 O O . GLY A 1 86 ? -0.964 7.572 -15.191 1.00 72.44 86 GLY A O 1
ATOM 698 N N . GLN A 1 87 ? 0.641 6.462 -14.073 1.00 79.81 87 GLN A N 1
ATOM 699 C CA . GLN A 1 87 ? 0.716 5.371 -15.036 1.00 79.81 87 GLN A CA 1
ATOM 700 C C . GLN A 1 87 ? -0.455 4.413 -14.879 1.00 79.81 87 GLN A C 1
ATOM 702 O O . GLN A 1 87 ? -0.962 4.188 -13.779 1.00 79.81 87 GLN A O 1
ATOM 707 N N . ASP A 1 88 ? -0.855 3.821 -16.000 1.00 79.56 88 ASP A N 1
ATOM 708 C CA . ASP A 1 88 ? -1.830 2.745 -16.010 1.00 79.56 88 ASP A CA 1
ATOM 709 C C . ASP A 1 88 ? -1.128 1.393 -15.842 1.00 79.56 88 ASP A C 1
ATOM 711 O O . ASP A 1 88 ? -0.483 0.890 -16.758 1.00 79.56 88 ASP A O 1
ATOM 715 N N . LEU A 1 89 ? -1.235 0.837 -14.639 1.00 84.75 89 LEU A N 1
ATOM 716 C CA . LEU A 1 89 ? -0.646 -0.427 -14.195 1.00 84.75 89 LEU A CA 1
ATOM 717 C C . LEU A 1 89 ? -1.741 -1.426 -13.775 1.00 84.75 89 LEU A C 1
ATOM 719 O O . LEU A 1 89 ? -1.488 -2.337 -12.979 1.00 84.75 89 LEU A O 1
ATOM 723 N N . HIS A 1 90 ? -2.969 -1.260 -14.280 1.00 86.62 90 HIS A N 1
ATOM 724 C CA . HIS A 1 90 ? -4.086 -2.126 -13.917 1.00 86.62 90 HIS A CA 1
ATOM 725 C C . HIS A 1 90 ? -3.766 -3.594 -14.227 1.00 86.62 90 HIS A C 1
ATOM 727 O O . HIS A 1 90 ? -3.276 -3.923 -15.302 1.00 86.62 90 HIS A O 1
ATOM 733 N N . GLY A 1 91 ? -4.015 -4.499 -13.282 1.00 86.44 91 GLY A N 1
ATOM 734 C CA . GLY A 1 91 ? -3.787 -5.940 -13.463 1.00 86.44 91 GLY A CA 1
ATOM 735 C C . GLY A 1 91 ? -2.325 -6.394 -13.623 1.00 86.44 91 GLY A C 1
ATOM 736 O O . GLY A 1 91 ? -2.078 -7.601 -13.681 1.00 86.44 91 GLY A O 1
ATOM 737 N N . VAL A 1 92 ? -1.349 -5.477 -13.643 1.00 87.00 92 VAL A N 1
ATOM 738 C CA . VAL A 1 92 ? 0.079 -5.809 -13.772 1.00 87.00 92 VAL A CA 1
ATOM 739 C C . VAL A 1 92 ? 0.526 -6.690 -12.603 1.00 87.00 92 VAL A C 1
ATOM 741 O O . VAL A 1 92 ? 0.106 -6.513 -11.453 1.00 87.00 92 VAL A O 1
ATOM 744 N N . LYS A 1 93 ? 1.400 -7.662 -12.883 1.00 88.19 93 LYS A N 1
ATOM 745 C CA . LYS A 1 93 ? 2.004 -8.496 -11.840 1.00 88.19 93 LYS A CA 1
ATOM 746 C C . LYS A 1 93 ? 3.282 -7.840 -11.343 1.00 88.19 93 LYS A C 1
ATOM 748 O O . LYS A 1 93 ? 4.255 -7.716 -12.076 1.00 88.19 93 LYS A O 1
ATOM 753 N N . LEU A 1 94 ? 3.281 -7.471 -10.073 1.00 92.00 94 LEU A N 1
ATOM 754 C CA . LEU A 1 94 ? 4.394 -6.888 -9.325 1.00 92.00 94 LEU A CA 1
ATOM 755 C C . LEU A 1 94 ? 4.738 -7.780 -8.121 1.00 92.00 94 LEU A C 1
ATOM 757 O O . LEU A 1 94 ? 5.214 -7.318 -7.085 1.00 92.00 94 LEU A O 1
ATOM 761 N N . PHE A 1 95 ? 4.489 -9.089 -8.237 1.00 93.12 95 PHE A N 1
ATOM 762 C CA . PHE A 1 95 ? 4.688 -10.037 -7.148 1.00 93.12 95 PHE A CA 1
ATOM 763 C C . PHE A 1 95 ? 6.149 -10.023 -6.694 1.00 93.12 95 PHE A C 1
ATOM 765 O O . PHE A 1 95 ? 7.055 -10.310 -7.482 1.00 93.12 95 PHE A O 1
ATOM 772 N N . ARG A 1 96 ? 6.391 -9.729 -5.410 1.00 94.50 96 ARG A N 1
ATOM 773 C CA . ARG A 1 96 ? 7.747 -9.543 -4.852 1.00 94.50 96 ARG A CA 1
ATOM 774 C C . ARG A 1 96 ? 8.601 -8.489 -5.570 1.00 94.50 96 ARG A C 1
ATOM 776 O O . ARG A 1 96 ? 9.824 -8.533 -5.445 1.00 94.50 96 ARG A O 1
ATOM 783 N N . ALA A 1 97 ? 8.003 -7.590 -6.349 1.00 90.12 97 ALA A N 1
ATOM 784 C CA . ALA A 1 97 ? 8.732 -6.456 -6.896 1.00 90.12 97 ALA A CA 1
ATOM 785 C C . ALA A 1 97 ? 9.226 -5.573 -5.748 1.00 90.12 97 ALA A C 1
ATOM 787 O O . ALA A 1 97 ? 8.581 -5.478 -4.700 1.00 90.12 97 ALA A O 1
ATOM 788 N N . ASN A 1 98 ? 10.374 -4.942 -5.949 1.00 89.12 98 ASN A N 1
ATOM 789 C CA . ASN A 1 98 ? 10.864 -3.937 -5.026 1.00 89.12 98 ASN A CA 1
ATOM 790 C C . ASN A 1 98 ? 10.551 -2.558 -5.621 1.00 89.12 98 ASN A C 1
ATOM 792 O O . ASN A 1 98 ? 11.066 -2.178 -6.673 1.00 89.12 98 ASN A O 1
ATOM 796 N N . LEU A 1 99 ? 9.660 -1.863 -4.934 1.00 92.25 99 LEU A N 1
ATOM 797 C CA . LEU A 1 99 ? 9.036 -0.576 -5.215 1.00 92.25 99 LEU A CA 1
ATOM 798 C C . LEU A 1 99 ? 9.269 0.379 -4.024 1.00 92.25 99 LEU A C 1
ATOM 800 O O . LEU A 1 99 ? 8.524 1.336 -3.836 1.00 92.25 99 LEU A O 1
ATOM 804 N N . SER A 1 100 ? 10.262 0.104 -3.172 1.00 89.00 100 SER A N 1
ATOM 805 C CA . SER A 1 100 ? 10.561 0.961 -2.023 1.00 89.00 100 SER A CA 1
ATOM 806 C C . SER A 1 100 ? 10.889 2.385 -2.480 1.00 89.00 100 SER A C 1
ATOM 808 O O . SER A 1 100 ? 11.608 2.590 -3.463 1.00 89.00 100 SER A O 1
ATOM 810 N N . GLN A 1 101 ? 10.316 3.369 -1.780 1.00 87.75 101 GLN A N 1
ATOM 811 C CA . GLN A 1 101 ? 10.453 4.807 -2.052 1.00 87.75 101 GLN A CA 1
ATOM 812 C C . GLN A 1 101 ? 10.092 5.241 -3.483 1.00 87.75 101 GLN A C 1
ATOM 814 O O . GLN A 1 101 ? 10.538 6.295 -3.955 1.00 87.75 101 GLN A O 1
ATOM 819 N N . ILE A 1 102 ? 9.325 4.422 -4.206 1.00 85.50 102 ILE A N 1
ATOM 820 C CA . ILE A 1 102 ? 8.894 4.752 -5.561 1.00 85.50 102 ILE A CA 1
ATOM 821 C C . ILE A 1 102 ? 7.834 5.854 -5.539 1.00 85.50 102 ILE A C 1
ATOM 823 O O . ILE A 1 102 ? 7.107 6.012 -4.562 1.00 85.50 102 ILE A O 1
ATOM 827 N N . ASP A 1 103 ? 7.741 6.588 -6.643 1.00 81.00 103 ASP A N 1
ATOM 828 C CA . ASP A 1 103 ? 6.707 7.590 -6.867 1.00 81.00 103 ASP A CA 1
ATOM 829 C C . ASP A 1 103 ? 5.619 7.007 -7.790 1.00 81.00 103 ASP A C 1
ATOM 831 O O . ASP A 1 103 ? 5.864 6.760 -8.978 1.00 81.00 103 ASP A O 1
ATOM 835 N N . LEU A 1 104 ? 4.453 6.718 -7.211 1.00 87.38 104 LEU A N 1
ATOM 836 C CA . LEU A 1 104 ? 3.251 6.138 -7.822 1.00 87.38 104 LEU A CA 1
ATOM 837 C C . LEU A 1 104 ? 2.019 7.043 -7.611 1.00 87.38 104 LEU A C 1
ATOM 839 O O . LEU A 1 104 ? 0.889 6.574 -7.769 1.00 87.38 104 LEU A O 1
ATOM 843 N N . ASP A 1 105 ? 2.212 8.330 -7.292 1.00 81.31 105 ASP A N 1
ATOM 844 C CA . ASP A 1 105 ? 1.111 9.293 -7.159 1.00 81.31 105 ASP A CA 1
ATOM 845 C C . ASP A 1 105 ? 0.204 9.250 -8.401 1.00 81.31 105 ASP A C 1
ATOM 847 O O . ASP A 1 105 ? 0.680 9.183 -9.542 1.00 81.31 105 ASP A O 1
ATOM 851 N N . LEU A 1 106 ? -1.113 9.237 -8.181 1.00 81.06 106 LEU A N 1
ATOM 852 C CA . LEU A 1 106 ? -2.156 9.137 -9.215 1.00 81.06 106 LEU A CA 1
ATOM 853 C C . LEU A 1 106 ? -2.122 7.865 -10.093 1.00 81.06 106 LEU A C 1
ATOM 855 O O . LEU A 1 106 ? -2.882 7.781 -11.062 1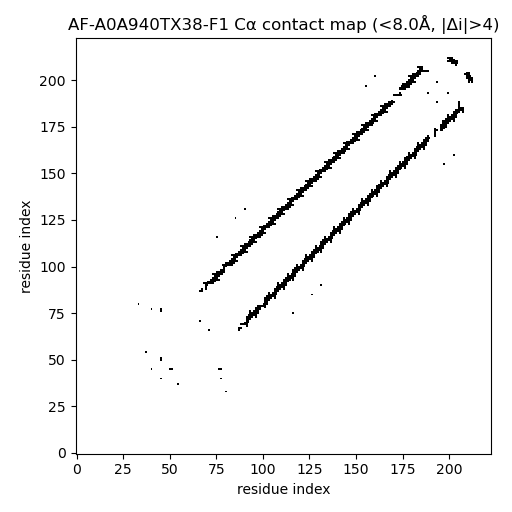.00 81.06 106 LEU A O 1
ATOM 859 N N . ALA A 1 107 ? -1.265 6.878 -9.814 1.00 86.06 107 ALA A N 1
ATOM 860 C CA . ALA A 1 107 ? -1.182 5.669 -10.633 1.00 86.06 107 ALA A CA 1
ATOM 861 C C . ALA A 1 107 ? -2.455 4.809 -10.526 1.00 86.06 107 ALA A C 1
ATOM 863 O O . ALA A 1 107 ? -3.100 4.721 -9.478 1.00 86.06 107 ALA A O 1
ATOM 864 N N . ASN A 1 108 ? -2.800 4.116 -11.611 1.00 89.50 108 ASN A N 1
ATOM 865 C CA . ASN A 1 108 ? -3.854 3.108 -11.616 1.00 89.50 108 ASN A CA 1
ATOM 866 C C . ASN A 1 108 ? -3.248 1.715 -11.422 1.00 89.50 108 ASN A C 1
ATOM 868 O O . ASN A 1 108 ? -2.756 1.115 -12.365 1.00 89.50 108 ASN A O 1
ATOM 872 N N . LEU A 1 109 ? -3.321 1.185 -10.207 1.00 95.19 109 LEU A N 1
ATOM 873 C CA . LEU A 1 109 ? -2.894 -0.162 -9.808 1.00 95.19 109 LEU A CA 1
ATOM 874 C C . LEU A 1 109 ? -4.092 -1.096 -9.566 1.00 95.19 109 LEU A C 1
ATOM 876 O O . LEU A 1 109 ? -3.955 -2.136 -8.916 1.00 95.19 109 LEU A O 1
ATOM 880 N N . SER A 1 110 ? -5.284 -0.735 -10.049 1.00 96.81 110 SER A N 1
ATOM 881 C CA . SER A 1 110 ? -6.490 -1.525 -9.803 1.00 96.81 110 SER A CA 1
ATOM 882 C C . SER A 1 110 ? -6.317 -2.967 -10.291 1.00 96.81 110 SER A C 1
ATOM 884 O O . SER A 1 110 ? -5.812 -3.242 -11.381 1.00 96.81 110 SER A O 1
ATOM 886 N N . GLY A 1 111 ? -6.670 -3.923 -9.432 1.00 96.44 111 GLY A N 1
ATOM 887 C CA . GLY A 1 111 ? -6.514 -5.356 -9.701 1.00 96.44 111 GLY A CA 1
ATOM 888 C C . GLY A 1 111 ? -5.073 -5.877 -9.840 1.00 96.44 111 GLY A C 1
ATOM 889 O O . GLY A 1 111 ? -4.912 -7.071 -10.103 1.00 96.44 111 GLY A O 1
ATOM 890 N N . ALA A 1 112 ? -4.038 -5.048 -9.655 1.00 95.81 112 ALA A N 1
ATOM 891 C CA . ALA A 1 112 ? -2.642 -5.476 -9.744 1.00 95.81 112 ALA A CA 1
ATOM 892 C C . ALA A 1 112 ? -2.295 -6.548 -8.693 1.00 95.81 112 ALA A C 1
ATOM 894 O O . ALA A 1 112 ? -2.889 -6.613 -7.608 1.00 95.81 112 ALA A O 1
ATOM 895 N N . ASP A 1 113 ? -1.307 -7.394 -9.002 1.00 97.38 113 ASP A N 1
ATOM 896 C CA . ASP A 1 113 ? -0.756 -8.349 -8.037 1.00 97.38 113 ASP A CA 1
ATOM 897 C C . ASP A 1 113 ? 0.531 -7.809 -7.413 1.00 97.38 113 ASP A C 1
ATOM 899 O O . ASP A 1 113 ? 1.621 -8.013 -7.936 1.00 97.38 113 ASP A O 1
ATOM 903 N N . LEU A 1 114 ? 0.391 -7.140 -6.274 1.00 98.25 114 LEU A N 1
ATOM 904 C CA . LEU A 1 114 ? 1.465 -6.586 -5.445 1.00 98.25 114 LEU A CA 1
ATOM 905 C C . LEU A 1 114 ? 1.771 -7.496 -4.243 1.00 98.25 114 LEU A C 1
ATOM 907 O O . LEU A 1 114 ? 2.366 -7.068 -3.251 1.00 98.25 114 LEU A O 1
ATOM 911 N N . SER A 1 115 ? 1.349 -8.766 -4.280 1.00 98.69 115 SER A N 1
ATOM 912 C CA . SER A 1 115 ? 1.533 -9.660 -3.138 1.00 98.69 115 SER A CA 1
ATOM 913 C C . SER A 1 115 ? 3.025 -9.814 -2.828 1.00 98.69 115 SER A C 1
ATOM 915 O O . SER A 1 115 ? 3.832 -10.125 -3.710 1.00 98.69 115 SER A O 1
ATOM 917 N N . LYS A 1 116 ? 3.396 -9.637 -1.555 1.00 98.56 116 LYS A N 1
ATOM 918 C CA . LYS A 1 116 ? 4.791 -9.654 -1.076 1.00 98.56 116 LYS A CA 1
ATOM 919 C C . LYS A 1 116 ? 5.716 -8.609 -1.721 1.00 98.56 116 LYS A C 1
ATOM 921 O O . LYS A 1 116 ? 6.929 -8.789 -1.638 1.00 98.56 116 LYS A O 1
ATOM 926 N N . ALA A 1 117 ? 5.184 -7.590 -2.396 1.00 98.19 117 ALA A N 1
ATOM 927 C CA . ALA A 1 117 ? 5.991 -6.479 -2.887 1.00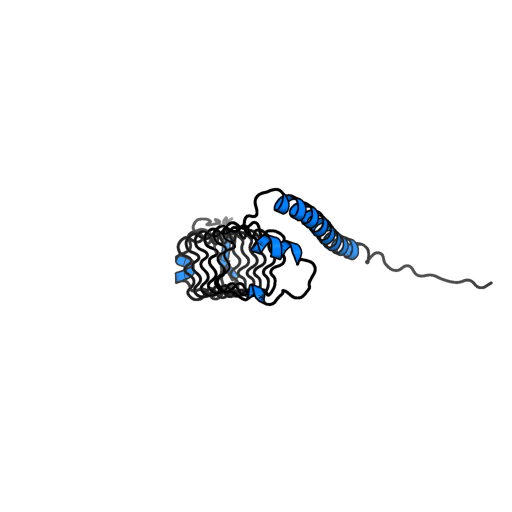 98.19 117 ALA A CA 1
ATOM 928 C C . ALA A 1 117 ? 6.539 -5.657 -1.713 1.00 98.19 117 ALA A C 1
ATOM 930 O O . ALA A 1 117 ? 5.906 -5.577 -0.656 1.00 98.19 117 ALA A O 1
ATOM 931 N N . ASP A 1 118 ? 7.708 -5.058 -1.913 1.00 98.19 118 ASP A N 1
ATOM 932 C CA . ASP A 1 118 ? 8.269 -4.083 -0.985 1.00 98.19 118 ASP A CA 1
ATOM 933 C C . ASP A 1 118 ? 7.962 -2.676 -1.489 1.00 98.19 118 ASP A C 1
ATOM 935 O O . ASP A 1 118 ? 8.462 -2.285 -2.533 1.00 98.19 118 ASP A O 1
ATOM 939 N N . MET A 1 119 ? 7.111 -1.945 -0.781 1.00 97.88 119 MET A N 1
ATOM 940 C CA . MET A 1 119 ? 6.683 -0.569 -1.057 1.00 97.88 119 MET A CA 1
ATOM 941 C C . MET A 1 119 ? 6.923 0.318 0.170 1.00 97.88 119 MET A C 1
ATOM 943 O O . MET A 1 119 ? 6.192 1.280 0.408 1.00 97.88 119 MET A O 1
ATOM 947 N N . ASN A 1 120 ? 7.934 -0.015 0.979 1.00 97.12 120 ASN A N 1
ATOM 948 C CA . ASN A 1 120 ? 8.321 0.805 2.116 1.00 97.12 120 ASN A CA 1
ATOM 949 C C . ASN A 1 120 ? 8.573 2.255 1.680 1.00 97.12 120 ASN A C 1
ATOM 951 O O . ASN A 1 120 ? 9.375 2.499 0.774 1.00 97.12 120 ASN A O 1
ATOM 955 N N . GLY A 1 121 ? 7.878 3.204 2.308 1.00 91.31 121 GLY A N 1
ATOM 956 C CA . GLY A 1 121 ? 8.007 4.629 2.003 1.00 91.31 121 GLY A CA 1
ATOM 957 C C . GLY A 1 121 ? 7.603 5.034 0.581 1.00 91.31 121 GLY A C 1
ATOM 958 O O . GLY A 1 121 ? 8.050 6.079 0.121 1.00 91.31 121 GLY A O 1
ATOM 959 N N . ALA A 1 122 ? 6.849 4.205 -0.148 1.00 93.81 122 ALA A N 1
ATOM 960 C CA . ALA A 1 122 ? 6.354 4.563 -1.477 1.00 93.81 122 ALA A CA 1
ATOM 961 C C . ALA A 1 122 ? 5.306 5.684 -1.395 1.00 93.81 122 ALA A C 1
ATOM 963 O O . ALA A 1 122 ? 4.477 5.683 -0.484 1.00 93.81 122 ALA A O 1
ATOM 964 N N . ASP A 1 123 ? 5.310 6.586 -2.377 1.00 93.69 123 ASP A N 1
ATOM 965 C CA . ASP A 1 123 ? 4.238 7.562 -2.567 1.00 93.69 123 ASP A CA 1
ATOM 966 C C . ASP A 1 123 ? 3.160 6.962 -3.474 1.00 93.69 123 ASP A C 1
ATOM 968 O O . ASP A 1 123 ? 3.383 6.722 -4.657 1.00 93.69 123 ASP A O 1
ATOM 972 N N . LEU A 1 124 ? 2.006 6.667 -2.889 1.00 97.25 124 LEU A N 1
ATOM 973 C CA . LEU A 1 124 ? 0.795 6.133 -3.512 1.00 97.25 124 LEU A CA 1
ATOM 974 C C . LEU A 1 124 ? -0.377 7.108 -3.308 1.00 97.25 124 LEU A C 1
ATOM 976 O O . LEU A 1 124 ? -1.545 6.702 -3.335 1.00 97.25 124 LEU A O 1
ATOM 980 N N . SER A 1 125 ? -0.082 8.389 -3.075 1.00 90.00 125 SER A N 1
ATOM 981 C CA . SER A 1 125 ? -1.094 9.427 -2.919 1.00 90.00 125 SER A CA 1
ATOM 982 C C . SER A 1 125 ? -2.037 9.425 -4.119 1.00 90.00 125 SER A C 1
ATOM 984 O O . SER A 1 125 ? -1.627 9.253 -5.265 1.00 90.00 125 SER A O 1
ATOM 986 N N . LEU A 1 126 ? -3.343 9.536 -3.858 1.00 91.62 126 LEU A N 1
ATOM 987 C CA . LEU A 1 126 ? -4.392 9.568 -4.887 1.00 91.62 126 LEU A CA 1
ATOM 988 C C . LEU A 1 126 ? -4.400 8.367 -5.863 1.00 91.62 126 LEU A C 1
ATOM 990 O O . LEU A 1 126 ? -5.131 8.398 -6.857 1.00 91.62 126 LEU A O 1
ATOM 994 N N . ALA A 1 127 ? -3.622 7.311 -5.608 1.00 94.44 127 ALA A N 1
ATOM 995 C CA . ALA A 1 127 ? -3.544 6.150 -6.479 1.00 94.44 127 ALA A CA 1
ATOM 996 C C . ALA A 1 127 ? -4.820 5.304 -6.379 1.00 94.44 127 ALA A C 1
ATOM 998 O O . ALA A 1 127 ? -5.455 5.200 -5.325 1.00 94.44 127 ALA A O 1
ATOM 999 N N . ASN A 1 128 ? -5.178 4.647 -7.480 1.00 98.19 128 ASN A N 1
ATOM 1000 C CA . ASN A 1 128 ? -6.258 3.669 -7.505 1.00 98.19 128 ASN A CA 1
ATOM 1001 C C . ASN A 1 128 ? -5.686 2.260 -7.330 1.00 98.19 128 ASN A C 1
ATOM 1003 O O . ASN A 1 128 ? -5.173 1.688 -8.284 1.00 98.19 128 ASN A O 1
ATOM 1007 N N . LEU A 1 129 ? -5.812 1.679 -6.141 1.00 98.62 129 LEU A N 1
ATOM 1008 C CA . LEU A 1 129 ? -5.456 0.289 -5.841 1.00 98.62 129 LEU A CA 1
ATOM 1009 C C . LEU A 1 129 ? -6.689 -0.621 -5.732 1.00 98.62 129 LEU A C 1
ATOM 1011 O O . LEU A 1 129 ? -6.571 -1.744 -5.240 1.00 98.62 129 LEU A O 1
ATOM 1015 N N . SER A 1 130 ? -7.873 -0.179 -6.164 1.00 98.81 130 SER A N 1
ATOM 1016 C CA . SER A 1 130 ? -9.114 -0.931 -5.953 1.00 98.81 130 SER A CA 1
ATOM 1017 C C . SER A 1 130 ? -8.998 -2.390 -6.424 1.00 98.81 130 SER A C 1
ATOM 1019 O O . SER A 1 130 ? -8.541 -2.704 -7.528 1.00 98.81 130 SER A O 1
ATOM 1021 N N . GLY A 1 131 ? -9.355 -3.325 -5.543 1.00 98.56 131 GLY A N 1
ATOM 1022 C CA . GLY A 1 131 ? -9.279 -4.766 -5.806 1.00 98.56 131 GLY A CA 1
ATOM 1023 C C . GLY A 1 131 ? -7.868 -5.364 -5.942 1.00 98.56 131 GLY A C 1
ATOM 1024 O O . GLY A 1 131 ? -7.760 -6.560 -6.233 1.00 98.56 131 GLY A O 1
ATOM 1025 N N . ALA A 1 132 ? -6.793 -4.596 -5.738 1.00 98.62 132 ALA A N 1
ATOM 1026 C CA . ALA A 1 132 ? -5.425 -5.102 -5.827 1.00 98.62 132 ALA A CA 1
ATOM 1027 C C . ALA A 1 132 ? -5.123 -6.170 -4.759 1.00 98.62 132 ALA A C 1
ATOM 1029 O O . ALA A 1 132 ? -5.690 -6.194 -3.656 1.00 98.62 132 ALA A O 1
ATOM 1030 N N . LYS A 1 133 ? -4.191 -7.074 -5.082 1.00 98.81 133 LYS A N 1
ATOM 1031 C CA . LYS A 1 133 ? -3.686 -8.087 -4.147 1.00 98.81 133 LYS A CA 1
ATOM 1032 C C . LYS A 1 133 ? -2.428 -7.557 -3.472 1.00 98.81 133 LYS A C 1
ATOM 1034 O O . LYS A 1 133 ? -1.410 -7.389 -4.126 1.00 98.81 133 LYS A O 1
ATOM 1039 N N . LEU A 1 134 ? -2.492 -7.346 -2.164 1.00 98.75 134 LEU A N 1
ATOM 1040 C CA . LEU A 1 134 ? -1.421 -6.765 -1.347 1.00 98.75 134 LEU A CA 1
ATOM 1041 C C . LEU A 1 134 ? -1.034 -7.691 -0.183 1.00 98.75 134 LEU A C 1
ATOM 1043 O O . LEU A 1 134 ? -0.442 -7.272 0.808 1.00 98.75 134 LEU A O 1
ATOM 1047 N N . GLY A 1 135 ? -1.377 -8.978 -0.280 1.00 98.69 135 GLY A N 1
ATOM 1048 C CA . GLY A 1 135 ? -1.157 -9.930 0.801 1.00 98.69 135 GLY A CA 1
ATOM 1049 C C . GLY A 1 135 ? 0.329 -10.040 1.134 1.00 98.69 135 GLY A C 1
ATOM 1050 O O . GLY A 1 135 ? 1.139 -10.355 0.255 1.00 98.69 135 GLY A O 1
ATOM 1051 N N . ARG A 1 136 ? 0.677 -9.824 2.410 1.00 98.75 136 ARG A N 1
ATOM 1052 C CA . ARG A 1 136 ? 2.066 -9.794 2.908 1.00 98.75 136 ARG A CA 1
ATOM 1053 C C . ARG A 1 136 ? 2.962 -8.739 2.238 1.00 98.75 136 ARG A C 1
ATOM 1055 O O . ARG A 1 136 ? 4.176 -8.923 2.231 1.00 98.75 136 ARG A O 1
ATOM 1062 N N . ALA A 1 137 ? 2.395 -7.709 1.613 1.00 98.75 137 ALA A N 1
ATOM 1063 C CA . ALA A 1 137 ? 3.175 -6.586 1.103 1.00 98.75 137 ALA A CA 1
ATOM 1064 C C . ALA A 1 137 ? 3.722 -5.740 2.263 1.00 98.75 137 ALA A C 1
ATOM 1066 O O . ALA A 1 137 ? 3.099 -5.668 3.325 1.00 98.75 137 ALA A O 1
ATOM 1067 N N . ASN A 1 138 ? 4.870 -5.108 2.042 1.00 98.81 138 ASN A N 1
ATOM 1068 C CA . ASN A 1 138 ? 5.428 -4.116 2.951 1.00 98.81 138 ASN A CA 1
ATOM 1069 C C . ASN A 1 138 ? 5.039 -2.718 2.461 1.00 98.81 138 ASN A C 1
ATOM 1071 O O . ASN A 1 138 ? 5.556 -2.263 1.451 1.00 98.81 138 ASN A O 1
ATOM 1075 N N . LEU A 1 139 ? 4.118 -2.064 3.153 1.00 98.69 139 LEU A N 1
ATOM 1076 C CA . LEU A 1 139 ? 3.665 -0.683 2.952 1.00 98.69 139 LEU A CA 1
ATOM 1077 C C . LEU A 1 139 ? 4.046 0.198 4.153 1.00 98.69 139 LEU A C 1
ATOM 1079 O O . LEU A 1 139 ? 3.453 1.259 4.354 1.00 98.69 139 LEU A O 1
ATOM 1083 N N . ALA A 1 140 ? 5.008 -0.229 4.978 1.00 97.94 140 ALA A N 1
ATOM 1084 C CA . ALA A 1 140 ? 5.429 0.565 6.120 1.00 97.94 140 ALA A CA 1
ATOM 1085 C C . ALA A 1 140 ? 5.909 1.947 5.648 1.00 97.94 140 ALA A C 1
ATOM 1087 O O . ALA A 1 140 ? 6.653 2.046 4.669 1.00 97.94 140 ALA A O 1
ATOM 1088 N N . TYR A 1 141 ? 5.483 3.006 6.336 1.00 97.31 141 TYR A N 1
ATOM 1089 C CA . TYR A 1 141 ? 5.756 4.409 5.994 1.00 97.31 141 TYR A CA 1
ATOM 1090 C C . TYR A 1 141 ? 5.250 4.879 4.616 1.00 97.31 141 TYR A C 1
ATOM 1092 O O . TYR A 1 141 ? 5.654 5.950 4.173 1.00 97.31 141 TYR A O 1
ATOM 1100 N N . ALA A 1 142 ? 4.403 4.117 3.916 1.00 97.44 142 ALA A N 1
ATOM 1101 C CA . ALA A 1 142 ? 3.869 4.545 2.622 1.00 97.44 142 ALA A CA 1
ATOM 1102 C C . ALA A 1 142 ? 2.932 5.761 2.756 1.00 97.44 142 ALA A C 1
ATOM 1104 O O . ALA A 1 142 ? 2.162 5.867 3.717 1.00 97.44 142 ALA A O 1
ATOM 1105 N N . GLU A 1 143 ? 2.955 6.647 1.761 1.00 96.75 143 GLU A N 1
ATOM 1106 C CA . GLU A 1 143 ? 2.012 7.759 1.635 1.00 96.75 143 GLU A CA 1
ATOM 1107 C C . GLU A 1 143 ? 0.812 7.286 0.808 1.00 96.75 143 GLU A C 1
ATOM 1109 O O . GLU A 1 143 ? 0.936 6.971 -0.367 1.00 96.75 143 GLU A O 1
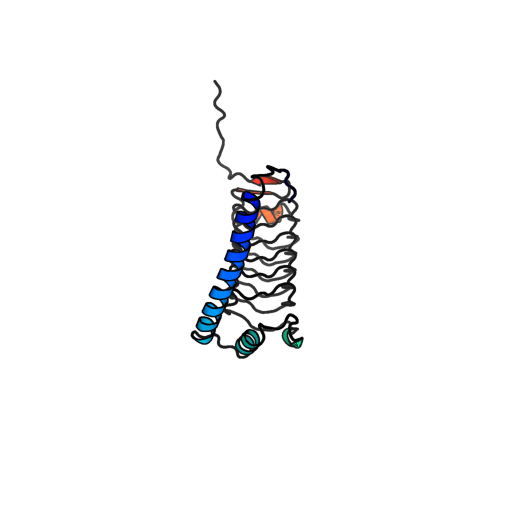ATOM 1114 N N . LEU A 1 144 ? -0.361 7.172 1.428 1.00 98.19 144 LEU A N 1
ATOM 1115 C CA . LEU A 1 144 ? -1.606 6.674 0.822 1.00 98.19 144 LEU A CA 1
ATOM 1116 C C . LEU A 1 144 ? -2.728 7.716 0.950 1.00 98.19 144 LEU A C 1
ATOM 1118 O O . LEU A 1 144 ? -3.916 7.377 0.994 1.00 98.19 144 LEU A O 1
ATOM 1122 N N . PHE A 1 145 ? -2.362 8.999 1.024 1.00 96.06 145 PHE A N 1
ATOM 1123 C CA . PHE A 1 145 ? -3.308 10.098 1.178 1.00 96.06 145 PHE A CA 1
ATOM 1124 C C . PHE A 1 145 ? -4.352 10.061 0.058 1.00 96.06 145 PHE A C 1
ATOM 1126 O O . PHE A 1 145 ? -4.015 10.128 -1.126 1.00 96.06 145 PHE A O 1
ATOM 1133 N N . LYS A 1 146 ? -5.635 9.956 0.430 1.00 97.19 146 LYS A N 1
ATOM 1134 C CA . LYS A 1 146 ? -6.770 9.835 -0.507 1.00 97.19 146 LYS A CA 1
ATOM 1135 C C . LYS A 1 146 ? -6.674 8.685 -1.527 1.00 97.19 146 LYS A C 1
ATOM 1137 O O . LYS A 1 146 ? -7.384 8.720 -2.532 1.00 97.19 146 LYS A O 1
ATOM 1142 N N . ALA A 1 147 ? -5.839 7.674 -1.297 1.00 98.00 147 ALA A N 1
ATOM 1143 C CA . ALA A 1 147 ? -5.773 6.511 -2.175 1.00 98.00 147 ALA A CA 1
ATOM 1144 C C . ALA A 1 147 ? -7.077 5.691 -2.118 1.00 98.00 147 ALA A C 1
ATOM 1146 O O . ALA A 1 147 ? -7.725 5.593 -1.069 1.00 98.00 147 ALA A O 1
ATOM 1147 N N . ASP A 1 148 ? -7.452 5.066 -3.235 1.00 98.81 148 ASP A N 1
ATOM 1148 C CA . ASP A 1 148 ? -8.541 4.086 -3.282 1.00 98.81 148 ASP A CA 1
ATOM 1149 C C . ASP A 1 148 ? -7.977 2.682 -3.031 1.00 98.81 148 ASP A C 1
ATOM 1151 O O . ASP A 1 148 ? -7.380 2.067 -3.910 1.00 98.81 148 ASP A O 1
ATOM 1155 N N . LEU A 1 149 ? -8.177 2.169 -1.821 1.00 98.81 149 LEU A N 1
ATOM 1156 C CA . LEU A 1 149 ? -7.827 0.813 -1.391 1.00 98.81 149 LEU A CA 1
ATOM 1157 C C . LEU A 1 149 ? -9.076 -0.078 -1.280 1.00 98.81 149 LEU A C 1
ATOM 1159 O O . LEU A 1 149 ? -9.036 -1.133 -0.632 1.00 98.81 149 LEU A O 1
ATOM 1163 N N . SER A 1 150 ? -10.200 0.315 -1.885 1.00 98.88 150 SER A N 1
ATOM 1164 C CA . SER A 1 150 ? -11.454 -0.417 -1.749 1.00 98.88 150 SER A CA 1
ATOM 1165 C C . SER A 1 150 ? -11.315 -1.848 -2.275 1.00 98.88 150 SER A C 1
ATOM 1167 O O . SER A 1 150 ? -10.695 -2.119 -3.307 1.00 98.88 150 SER A O 1
ATOM 1169 N N . LYS A 1 151 ? -11.877 -2.813 -1.540 1.00 98.75 151 LYS A N 1
ATOM 1170 C CA . LYS A 1 151 ? -11.849 -4.254 -1.878 1.00 98.75 151 LYS A CA 1
ATOM 1171 C C . LYS A 1 151 ? -10.443 -4.861 -2.052 1.00 98.75 151 LYS A C 1
ATOM 1173 O O . LYS A 1 151 ? -10.317 -5.949 -2.620 1.00 98.75 151 LYS A O 1
ATOM 1178 N N . THR A 1 152 ? -9.388 -4.192 -1.589 1.00 98.69 152 THR A N 1
ATOM 1179 C CA . THR A 1 152 ? -8.024 -4.738 -1.623 1.00 98.69 152 THR A CA 1
ATOM 1180 C C . THR A 1 152 ? -7.869 -5.944 -0.699 1.00 98.69 152 THR A C 1
ATOM 1182 O O . THR A 1 152 ? -8.587 -6.109 0.289 1.00 98.69 152 THR A O 1
ATOM 1185 N N . LYS A 1 153 ? -6.899 -6.810 -1.011 1.00 98.81 153 LYS A N 1
ATOM 1186 C CA . LYS A 1 153 ? -6.528 -7.950 -0.158 1.00 98.81 153 LYS A CA 1
ATOM 1187 C C . LYS A 1 153 ? -5.236 -7.641 0.588 1.00 98.81 153 LYS A C 1
ATOM 1189 O O . LYS A 1 153 ? -4.163 -7.916 0.059 1.00 98.81 153 LYS A O 1
ATOM 1194 N N . LEU A 1 154 ? -5.341 -7.112 1.803 1.00 98.69 154 LEU A N 1
ATOM 1195 C CA . LEU A 1 154 ? -4.224 -6.664 2.648 1.00 98.69 154 LEU A CA 1
ATOM 1196 C C . LEU A 1 154 ? -3.854 -7.669 3.751 1.00 98.69 154 LEU A C 1
ATOM 1198 O O . LEU A 1 154 ? -3.130 -7.341 4.687 1.00 98.69 154 LEU A O 1
ATOM 1202 N N . ARG A 1 155 ? -4.313 -8.922 3.655 1.00 98.75 155 ARG A N 1
ATOM 1203 C CA . ARG A 1 155 ? -4.059 -9.938 4.682 1.00 98.75 155 ARG A CA 1
ATOM 1204 C C . ARG A 1 155 ? -2.560 -10.100 4.984 1.00 98.75 155 ARG A C 1
ATOM 1206 O O . ARG A 1 155 ? -1.779 -10.461 4.095 1.00 98.75 155 ARG A O 1
ATOM 1213 N N . ASN A 1 156 ? -2.179 -9.943 6.254 1.00 98.75 156 ASN A N 1
ATOM 1214 C CA . ASN A 1 156 ? -0.789 -9.916 6.744 1.00 98.75 156 ASN A CA 1
ATOM 1215 C C . ASN A 1 156 ? 0.116 -8.828 6.126 1.00 98.75 156 ASN A C 1
ATOM 1217 O O . ASN A 1 156 ? 1.333 -9.008 6.120 1.00 98.75 156 ASN A O 1
ATOM 1221 N N . ALA A 1 157 ? -0.431 -7.774 5.520 1.00 98.75 157 ALA A N 1
ATOM 1222 C CA . ALA A 1 157 ? 0.377 -6.656 5.041 1.00 98.75 157 ALA A CA 1
ATOM 1223 C C . ALA A 1 157 ? 0.896 -5.818 6.217 1.00 98.75 157 ALA A C 1
ATOM 1225 O O . ALA A 1 157 ? 0.244 -5.732 7.260 1.00 98.75 157 ALA A O 1
ATOM 1226 N N . ASP A 1 158 ? 2.050 -5.190 6.034 1.00 98.88 158 ASP A N 1
ATOM 1227 C CA . ASP A 1 158 ? 2.576 -4.210 6.978 1.00 98.88 158 ASP A CA 1
ATOM 1228 C C . ASP A 1 158 ? 2.235 -2.805 6.487 1.00 98.88 158 ASP A C 1
ATOM 1230 O O . ASP A 1 158 ? 2.723 -2.397 5.445 1.00 98.88 158 ASP A O 1
ATOM 1234 N N . LEU A 1 159 ? 1.375 -2.088 7.201 1.00 98.75 159 LEU A N 1
ATOM 1235 C CA . LEU A 1 159 ? 0.993 -0.691 6.965 1.00 98.75 159 LEU A CA 1
ATOM 1236 C C . LEU A 1 159 ? 1.460 0.198 8.130 1.00 98.75 159 LEU A C 1
ATOM 1238 O O . LEU A 1 159 ? 0.905 1.277 8.353 1.00 98.75 159 LEU A O 1
ATOM 1242 N N . SER A 1 160 ? 2.438 -0.259 8.918 1.00 98.50 160 SER A N 1
ATOM 1243 C CA . SER A 1 160 ? 2.918 0.502 10.066 1.00 98.50 160 SER A CA 1
ATOM 1244 C C . SER A 1 160 ? 3.400 1.888 9.647 1.00 98.50 160 SER A C 1
ATOM 1246 O O . SER A 1 160 ? 4.094 2.054 8.644 1.00 98.50 160 SER A O 1
ATOM 1248 N N . HIS A 1 161 ? 2.995 2.907 10.401 1.00 98.31 161 HIS A N 1
ATOM 1249 C CA . HIS A 1 161 ? 3.321 4.311 10.135 1.00 98.31 161 HIS A CA 1
ATOM 1250 C C . HIS A 1 161 ? 2.887 4.858 8.761 1.00 98.31 161 HIS A C 1
ATOM 1252 O O . HIS A 1 161 ? 3.318 5.948 8.388 1.00 98.31 161 HIS A O 1
ATOM 1258 N N . ALA A 1 162 ? 2.040 4.148 8.008 1.00 98.25 162 ALA A N 1
ATOM 1259 C CA . ALA A 1 162 ? 1.527 4.641 6.734 1.00 98.25 162 ALA A CA 1
ATOM 1260 C C . ALA A 1 162 ? 0.565 5.829 6.930 1.00 98.25 162 ALA A C 1
ATOM 1262 O O . ALA A 1 162 ? -0.198 5.880 7.906 1.00 98.25 162 ALA A O 1
ATOM 1263 N N . ASP A 1 163 ? 0.563 6.766 5.980 1.00 98.06 163 ASP A N 1
ATOM 1264 C CA . ASP A 1 163 ? -0.421 7.849 5.935 1.00 98.06 163 ASP A CA 1
ATOM 1265 C C . ASP A 1 163 ? -1.631 7.434 5.094 1.00 98.06 163 ASP A C 1
ATOM 1267 O O . ASP A 1 163 ? -1.622 7.543 3.875 1.00 98.06 163 ASP A O 1
ATOM 1271 N N . LEU A 1 164 ? -2.689 6.965 5.752 1.00 98.69 164 LEU A N 1
ATOM 1272 C CA . LEU A 1 164 ? -3.970 6.577 5.153 1.00 98.69 164 LEU A CA 1
ATOM 1273 C C . LEU A 1 164 ? -5.023 7.690 5.281 1.00 98.69 164 LEU A C 1
ATOM 1275 O O . LEU A 1 164 ? -6.226 7.427 5.181 1.00 98.69 164 LEU A O 1
ATOM 1279 N N . THR A 1 165 ? -4.607 8.934 5.536 1.00 97.56 165 THR A N 1
ATOM 1280 C CA . THR A 1 165 ? -5.529 10.057 5.729 1.00 97.56 165 THR A CA 1
ATOM 1281 C C . THR A 1 165 ? -6.456 10.186 4.517 1.00 97.56 165 THR A C 1
ATOM 1283 O O . THR A 1 165 ? -6.010 10.302 3.374 1.00 97.56 165 THR A O 1
ATOM 1286 N N . GLN A 1 166 ? -7.767 10.171 4.770 1.00 98.38 166 GLN A N 1
ATOM 1287 C CA . GLN A 1 166 ? -8.828 10.232 3.753 1.00 98.38 166 GLN A CA 1
ATOM 1288 C C . GLN A 1 166 ? -8.816 9.105 2.697 1.00 98.38 166 GLN A C 1
ATOM 1290 O O . GLN A 1 166 ? -9.502 9.227 1.681 1.00 98.38 166 GLN A O 1
ATOM 1295 N N . ALA A 1 167 ? -8.084 8.010 2.919 1.00 98.56 167 ALA A N 1
ATOM 1296 C CA . ALA A 1 167 ? -8.096 6.853 2.026 1.00 98.56 167 ALA A CA 1
ATOM 1297 C C . ALA A 1 167 ? -9.442 6.104 2.071 1.00 98.56 167 ALA A C 1
ATOM 1299 O O . ALA A 1 167 ? -10.138 6.089 3.093 1.00 98.56 167 ALA A O 1
ATOM 1300 N N . ASP A 1 168 ? -9.806 5.442 0.973 1.00 98.88 168 ASP A N 1
ATOM 1301 C CA . ASP A 1 168 ? -10.981 4.569 0.919 1.00 98.88 168 ASP A CA 1
ATOM 1302 C C . ASP A 1 168 ? -10.574 3.110 1.142 1.00 98.88 168 ASP A C 1
ATOM 1304 O O . ASP A 1 168 ? -10.001 2.482 0.262 1.00 98.88 168 ASP A O 1
ATOM 1308 N N . LEU A 1 169 ? -10.873 2.550 2.314 1.00 98.75 169 LEU A N 1
ATOM 1309 C CA . LEU A 1 169 ? -10.599 1.150 2.656 1.00 98.75 169 LEU A CA 1
ATOM 1310 C C . LEU A 1 169 ? -11.872 0.294 2.599 1.00 98.75 169 LEU A C 1
ATOM 1312 O O . LEU A 1 169 ? -11.888 -0.821 3.122 1.00 98.75 169 LEU A O 1
ATOM 1316 N N . SER A 1 170 ? -12.958 0.773 1.984 1.00 98.69 170 SER A N 1
ATOM 1317 C CA . SER A 1 170 ? -14.256 0.087 2.001 1.00 98.69 170 SER A CA 1
ATOM 1318 C C . SER A 1 170 ? -14.151 -1.342 1.454 1.00 98.69 170 SER A C 1
ATOM 1320 O O . SER A 1 170 ? -13.800 -1.573 0.295 1.00 98.69 170 SER A O 1
ATOM 1322 N N . GLY A 1 171 ? -14.462 -2.331 2.297 1.00 98.38 171 GLY A N 1
ATOM 1323 C CA . GLY A 1 171 ? -14.429 -3.751 1.930 1.00 98.38 171 GLY A CA 1
ATOM 1324 C C . GLY A 1 171 ? -13.031 -4.359 1.747 1.00 98.38 171 GLY A C 1
ATOM 1325 O O . GLY A 1 171 ? -12.939 -5.485 1.262 1.00 98.38 171 GLY A O 1
ATOM 1326 N N . ALA A 1 172 ? -11.956 -3.651 2.102 1.00 98.62 172 ALA A N 1
ATOM 1327 C CA . ALA A 1 172 ? -10.612 -4.217 2.163 1.00 98.62 172 ALA A CA 1
ATOM 1328 C C . ALA A 1 172 ? -10.503 -5.310 3.245 1.00 98.62 172 ALA A C 1
ATOM 1330 O O . ALA A 1 172 ? -11.038 -5.156 4.348 1.00 98.62 172 ALA A O 1
ATOM 1331 N N . ASP A 1 173 ? -9.781 -6.391 2.942 1.00 98.69 173 ASP A N 1
ATOM 1332 C CA . ASP A 1 173 ? -9.436 -7.447 3.903 1.00 98.69 173 ASP A CA 1
ATOM 1333 C C . ASP A 1 173 ? -8.144 -7.084 4.645 1.00 98.69 173 ASP A C 1
ATOM 1335 O O . ASP A 1 173 ? -7.049 -7.274 4.114 1.00 98.69 173 ASP A O 1
ATOM 1339 N N . LEU A 1 174 ? -8.286 -6.581 5.872 1.00 98.56 174 LEU A N 1
ATOM 1340 C CA . LEU A 1 174 ? -7.188 -6.197 6.767 1.00 98.56 174 LEU A CA 1
ATOM 1341 C C . LEU A 1 174 ? -6.815 -7.298 7.769 1.00 98.56 174 LEU A C 1
ATOM 1343 O O . LEU A 1 174 ? -6.089 -7.033 8.726 1.00 98.56 174 LEU A O 1
ATOM 1347 N N . THR A 1 175 ? -7.274 -8.537 7.561 1.00 98.69 175 THR A N 1
ATOM 1348 C CA . THR A 1 175 ? -7.026 -9.639 8.498 1.00 98.69 175 THR A CA 1
ATOM 1349 C C . THR A 1 175 ? -5.529 -9.789 8.784 1.00 98.69 175 THR A C 1
ATOM 1351 O O . THR A 1 175 ? -4.731 -10.065 7.883 1.00 98.69 175 THR A O 1
ATOM 1354 N N . MET A 1 176 ? -5.145 -9.656 10.053 1.00 98.44 176 MET A N 1
ATOM 1355 C CA . MET A 1 176 ? -3.752 -9.699 10.517 1.00 98.44 176 MET A CA 1
ATOM 1356 C C . MET A 1 176 ? -2.816 -8.648 9.881 1.00 98.44 176 MET A C 1
ATOM 1358 O O . MET A 1 176 ? -1.602 -8.837 9.883 1.00 98.44 176 MET A O 1
ATOM 1362 N N . ALA A 1 177 ? -3.338 -7.563 9.306 1.00 98.62 177 ALA A N 1
ATOM 1363 C CA . ALA A 1 177 ? -2.508 -6.454 8.840 1.00 98.62 177 ALA A CA 1
ATOM 1364 C C . ALA A 1 177 ? -1.961 -5.655 10.032 1.00 98.62 177 ALA A C 1
ATOM 1366 O O . ALA A 1 177 ? -2.661 -5.479 11.032 1.00 98.62 177 ALA A O 1
ATOM 1367 N N . ASN A 1 178 ? -0.729 -5.164 9.936 1.00 98.75 178 ASN A N 1
ATOM 1368 C CA . ASN A 1 178 ? -0.162 -4.281 10.951 1.00 98.75 178 ASN A CA 1
ATOM 1369 C C . ASN A 1 178 ? -0.479 -2.820 10.613 1.00 98.75 178 ASN A C 1
ATOM 1371 O O . ASN A 1 178 ? -0.006 -2.327 9.599 1.00 98.75 178 ASN A O 1
ATOM 1375 N N . LEU A 1 179 ? -1.251 -2.128 11.450 1.00 98.56 179 LEU A N 1
ATOM 1376 C CA . LEU A 1 179 ? -1.581 -0.704 11.311 1.00 98.56 179 LEU A CA 1
ATOM 1377 C C . LEU A 1 179 ? -0.966 0.139 12.443 1.00 98.56 179 LEU A C 1
ATOM 1379 O O . LEU A 1 179 ? -1.394 1.270 12.665 1.00 98.56 179 LEU A O 1
ATOM 1383 N N . SER A 1 180 ? 0.023 -0.385 13.177 1.00 98.19 180 SER A N 1
ATOM 1384 C CA . SER A 1 180 ? 0.666 0.341 14.277 1.00 98.19 180 SER A CA 1
ATOM 1385 C C . SER A 1 180 ? 1.203 1.700 13.815 1.00 98.19 180 SER A C 1
ATOM 1387 O O . SER A 1 180 ? 1.938 1.781 12.829 1.00 98.19 180 SER A O 1
ATOM 1389 N N . GLY A 1 181 ? 0.844 2.776 14.509 1.00 97.75 181 GLY A N 1
ATOM 1390 C CA . GLY A 1 181 ? 1.276 4.134 14.175 1.00 97.75 181 GLY A CA 1
ATOM 1391 C C . GLY A 1 181 ? 0.703 4.706 12.872 1.00 97.75 181 GLY A C 1
ATOM 1392 O O . GLY A 1 181 ? 1.122 5.791 12.471 1.00 97.75 181 GLY A O 1
ATOM 1393 N N . ALA A 1 182 ? -0.212 4.011 12.188 1.00 98.38 182 ALA A N 1
ATOM 1394 C CA . ALA A 1 182 ? -0.812 4.503 10.950 1.00 98.38 182 ALA A CA 1
ATOM 1395 C C . ALA A 1 182 ? -1.747 5.698 11.207 1.00 98.38 182 ALA A C 1
ATOM 1397 O O . ALA A 1 182 ? -2.398 5.797 12.252 1.00 98.38 182 ALA A O 1
ATOM 1398 N N . ARG A 1 183 ? -1.854 6.605 10.232 1.00 98.31 183 ARG A N 1
ATOM 1399 C CA . ARG A 1 183 ? -2.747 7.774 10.298 1.00 98.31 183 ARG A CA 1
ATOM 1400 C C . ARG A 1 183 ? -3.993 7.512 9.461 1.00 98.31 183 ARG A C 1
ATOM 1402 O O . ARG A 1 183 ? -3.911 7.515 8.243 1.00 98.31 183 ARG A O 1
ATOM 1409 N N . LEU A 1 184 ? -5.144 7.285 10.095 1.00 98.50 184 LEU A N 1
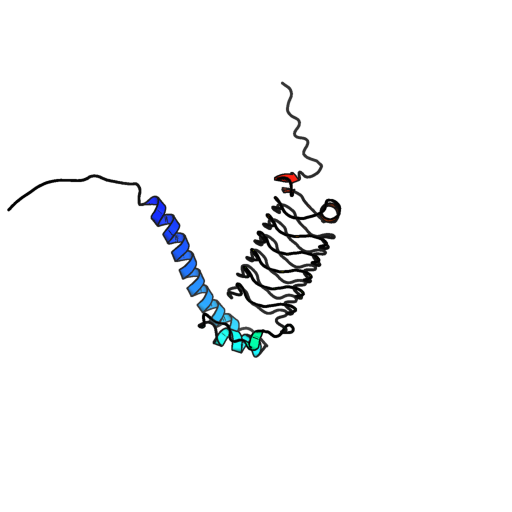ATOM 1410 C CA . LEU A 1 184 ? -6.405 6.935 9.421 1.00 98.50 184 LEU A CA 1
ATOM 1411 C C . LEU A 1 184 ? -7.435 8.070 9.431 1.00 98.50 184 LEU A C 1
ATOM 1413 O O . LEU A 1 184 ? -8.589 7.827 9.098 1.00 98.50 184 LEU A O 1
ATOM 1417 N N . THR A 1 185 ? -7.080 9.296 9.820 1.00 98.12 185 THR A N 1
ATOM 1418 C CA . THR A 1 185 ? -8.045 10.400 9.956 1.00 98.12 185 THR A CA 1
ATOM 1419 C C . THR A 1 185 ? -8.878 10.588 8.682 1.00 98.12 185 THR A C 1
ATOM 1421 O O . THR A 1 185 ? -8.345 10.775 7.587 1.00 98.12 185 THR A O 1
ATOM 1424 N N . GLY A 1 186 ? -10.205 10.526 8.815 1.00 98.06 186 GLY A N 1
ATOM 1425 C CA . GLY A 1 186 ? -11.142 10.626 7.693 1.00 98.06 186 GLY A CA 1
ATOM 1426 C C . GLY A 1 186 ? -11.116 9.455 6.702 1.00 98.06 186 GLY A C 1
ATOM 1427 O O . GLY A 1 186 ? -11.786 9.539 5.673 1.00 98.06 186 GLY A O 1
ATOM 1428 N N . ALA A 1 187 ? -10.363 8.384 6.967 1.00 98.50 187 ALA A N 1
ATOM 1429 C CA . ALA A 1 187 ? -10.371 7.188 6.137 1.00 98.50 187 ALA A CA 1
ATOM 1430 C C . ALA A 1 187 ? -11.733 6.487 6.216 1.00 98.50 187 ALA A C 1
ATOM 1432 O O . ALA A 1 187 ? -12.339 6.372 7.286 1.00 98.50 187 ALA A O 1
ATOM 1433 N N . LYS A 1 188 ? -12.211 5.967 5.084 1.00 98.69 188 LYS A N 1
ATOM 1434 C CA . LYS A 1 188 ? -13.432 5.157 5.050 1.00 98.69 188 LYS A CA 1
ATOM 1435 C C . LYS A 1 188 ? -13.092 3.720 5.411 1.00 98.69 188 LYS A C 1
ATOM 1437 O O . LYS A 1 188 ? -12.685 2.934 4.560 1.00 98.69 188 LYS A O 1
ATOM 1442 N N . ILE A 1 189 ? -13.262 3.380 6.678 1.00 98.31 189 ILE A N 1
ATOM 1443 C CA . ILE A 1 189 ? -13.012 2.045 7.216 1.00 98.31 189 ILE A CA 1
ATOM 1444 C C . ILE A 1 189 ? -14.060 1.729 8.285 1.00 98.31 189 ILE A C 1
ATOM 1446 O O . ILE A 1 189 ? -14.441 2.595 9.070 1.00 98.31 189 ILE A O 1
ATOM 1450 N N . SER A 1 190 ? -14.564 0.495 8.299 1.00 97.94 190 SER A N 1
ATOM 1451 C CA . SER A 1 190 ? -15.550 0.061 9.297 1.00 97.94 190 SER A CA 1
ATOM 1452 C C . SER A 1 190 ? -14.890 -0.420 10.600 1.00 97.94 190 SER A C 1
ATOM 1454 O O . SER A 1 190 ? -13.759 -0.916 10.569 1.00 97.94 190 SER A O 1
ATOM 1456 N N . PRO A 1 191 ? -15.600 -0.374 11.745 1.00 96.50 191 PRO A N 1
ATOM 1457 C CA . PRO A 1 191 ? -15.103 -0.936 13.004 1.00 96.50 191 PRO A CA 1
ATOM 1458 C C . PRO A 1 191 ? -14.710 -2.417 12.903 1.00 96.50 191 PRO A C 1
ATOM 1460 O O . PRO A 1 191 ? -13.729 -2.841 13.505 1.00 96.50 191 PRO A O 1
ATOM 1463 N N . GLN A 1 192 ? -15.437 -3.209 12.107 1.00 97.25 192 GLN A N 1
ATOM 1464 C CA . GLN A 1 192 ? -15.150 -4.632 11.902 1.00 97.25 192 GLN A CA 1
ATOM 1465 C C . GLN A 1 192 ? -13.825 -4.847 11.161 1.00 97.25 192 GLN A C 1
ATOM 1467 O O . GLN A 1 192 ? -13.082 -5.771 11.482 1.00 97.25 192 GLN A O 1
ATOM 1472 N N . GLN A 1 193 ? -13.512 -3.987 10.188 1.00 97.56 193 GLN A N 1
ATOM 1473 C CA . GLN A 1 193 ? -12.235 -4.034 9.479 1.00 97.56 193 GLN A CA 1
ATOM 1474 C C . GLN A 1 193 ? -11.070 -3.662 10.399 1.00 97.56 193 GLN A C 1
ATOM 1476 O O . GLN A 1 193 ? -10.064 -4.368 10.399 1.00 97.56 193 GLN A O 1
ATOM 1481 N N . LEU A 1 194 ? -11.226 -2.621 11.225 1.00 96.56 194 LEU A N 1
ATOM 1482 C CA . LEU A 1 194 ? -10.235 -2.255 12.244 1.00 96.56 194 LEU A CA 1
ATOM 1483 C C . LEU A 1 194 ? -9.992 -3.406 13.228 1.00 96.56 194 LEU A C 1
ATOM 1485 O O . LEU A 1 194 ? -8.848 -3.779 13.460 1.00 96.56 194 LEU A O 1
ATOM 1489 N N . ALA A 1 195 ? -11.058 -4.032 13.732 1.00 96.75 195 ALA A N 1
ATOM 1490 C CA . ALA A 1 195 ? -10.965 -5.157 14.664 1.00 96.75 195 ALA A CA 1
ATOM 1491 C C . ALA A 1 195 ? -10.283 -6.408 14.073 1.00 96.75 195 ALA A 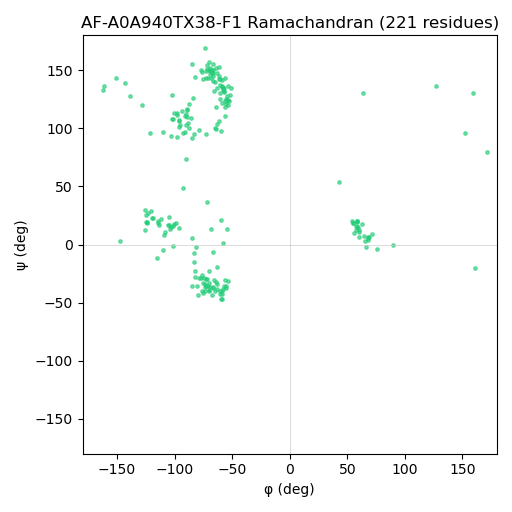C 1
ATOM 1493 O O . ALA A 1 195 ? -9.845 -7.276 14.823 1.00 96.75 195 ALA A O 1
ATOM 1494 N N . SER A 1 196 ? -10.200 -6.524 12.742 1.00 97.38 196 SER A N 1
ATOM 1495 C CA . SER A 1 196 ? -9.514 -7.636 12.066 1.00 97.38 196 SER A CA 1
ATOM 1496 C C . SER A 1 196 ? -7.996 -7.445 11.934 1.00 97.38 196 SER A C 1
ATOM 1498 O O . SER A 1 196 ? -7.282 -8.409 11.631 1.00 97.38 196 SER A O 1
ATOM 1500 N N . ALA A 1 197 ? -7.499 -6.222 12.146 1.00 97.25 197 ALA A N 1
ATOM 1501 C CA . ALA A 1 197 ? -6.078 -5.909 12.084 1.00 97.25 197 ALA A CA 1
ATOM 1502 C C . ALA A 1 197 ? -5.307 -6.599 13.222 1.00 97.25 197 ALA A C 1
ATOM 1504 O O . ALA A 1 197 ? -5.837 -6.830 14.305 1.00 97.25 197 ALA A O 1
ATOM 1505 N N . ALA A 1 198 ? -4.038 -6.931 12.978 1.00 97.31 198 ALA A N 1
ATOM 1506 C CA . ALA A 1 198 ? -3.166 -7.523 13.994 1.00 97.31 198 ALA A CA 1
ATOM 1507 C C . ALA A 1 198 ? -2.775 -6.516 15.084 1.00 97.31 198 ALA A C 1
ATOM 1509 O O . ALA A 1 198 ? -2.628 -6.898 16.241 1.00 97.31 198 ALA A O 1
ATOM 1510 N N . SER A 1 199 ? -2.575 -5.250 14.714 1.00 96.81 199 SER A N 1
ATOM 1511 C CA . SER A 1 199 ? -2.230 -4.178 15.647 1.00 96.81 199 SER A CA 1
ATOM 1512 C C . SER A 1 199 ? -2.738 -2.834 15.138 1.00 96.81 199 SER A C 1
ATOM 1514 O O . SER A 1 199 ? -2.701 -2.564 13.939 1.00 96.81 199 SER A O 1
ATOM 1516 N N . LEU A 1 200 ? -3.187 -2.005 16.078 1.00 96.81 200 LEU A N 1
ATOM 1517 C CA . LEU A 1 200 ? -3.563 -0.598 15.908 1.00 96.81 200 LEU A CA 1
ATOM 1518 C C . LEU A 1 200 ? -2.799 0.295 16.898 1.00 96.81 200 LEU A C 1
ATOM 1520 O O . LEU A 1 200 ? -3.163 1.447 17.110 1.00 96.81 200 LEU A O 1
ATOM 1524 N N . GLU A 1 201 ? -1.772 -0.234 17.564 1.00 96.06 201 GLU A N 1
ATOM 1525 C CA . GLU A 1 201 ? -1.039 0.483 18.608 1.00 96.06 201 GLU A CA 1
ATOM 1526 C C . GLU A 1 201 ? -0.477 1.811 18.088 1.00 96.06 201 GLU A C 1
ATOM 1528 O O . GLU A 1 201 ? 0.228 1.847 17.080 1.00 96.06 201 GLU A O 1
ATOM 1533 N N . GLY A 1 202 ? -0.831 2.917 18.748 1.00 96.31 202 GLY A N 1
ATOM 1534 C CA . GLY A 1 202 ? -0.387 4.257 18.367 1.00 96.31 202 GLY A CA 1
ATOM 1535 C C . GLY A 1 202 ? -0.981 4.776 17.053 1.00 96.31 202 GLY A C 1
ATOM 1536 O O . GLY A 1 202 ? -0.567 5.834 16.582 1.00 96.31 202 GLY A O 1
ATOM 1537 N N . ALA A 1 203 ? -1.928 4.062 16.438 1.00 97.50 203 ALA A N 1
ATOM 1538 C CA . ALA A 1 203 ? -2.606 4.533 15.237 1.00 97.50 203 ALA A CA 1
ATOM 1539 C C . ALA A 1 203 ? -3.552 5.693 15.570 1.00 97.50 203 ALA A C 1
ATOM 1541 O O . ALA A 1 203 ? -4.221 5.687 16.601 1.00 97.50 203 ALA A O 1
ATOM 1542 N N . THR A 1 204 ? -3.660 6.675 14.680 1.00 97.62 204 THR A N 1
ATOM 1543 C CA . THR A 1 204 ? -4.738 7.671 14.752 1.00 97.62 204 THR A CA 1
ATOM 1544 C C . THR A 1 204 ? -5.947 7.131 14.000 1.00 97.62 204 THR A C 1
ATOM 1546 O O . THR A 1 204 ? -5.836 6.847 12.811 1.00 97.62 204 THR A O 1
ATOM 1549 N N . LEU A 1 205 ? -7.084 6.985 14.674 1.00 97.81 205 LEU A N 1
ATOM 1550 C CA . LEU A 1 205 ? -8.328 6.430 14.145 1.00 97.81 205 LEU A CA 1
ATOM 1551 C C . LEU A 1 205 ? -9.050 7.400 13.186 1.00 97.81 205 LEU A C 1
ATOM 1553 O O . LEU A 1 205 ? -8.686 8.578 13.090 1.00 97.81 205 LEU A O 1
ATOM 1557 N N . PRO A 1 206 ? -10.088 6.931 12.460 1.00 97.88 206 PRO A N 1
ATOM 1558 C CA . PRO A 1 206 ? -10.830 7.764 11.510 1.00 97.88 206 PRO A CA 1
ATOM 1559 C C . PRO A 1 206 ? -11.441 9.040 12.084 1.00 97.88 206 PRO A C 1
ATOM 1561 O O . PRO A 1 206 ? -11.527 10.039 11.371 1.00 97.88 206 PRO A O 1
ATOM 1564 N N . ASP A 1 207 ? -11.818 9.027 13.359 1.00 96.56 207 ASP A N 1
ATOM 1565 C CA . ASP A 1 207 ? -12.346 10.183 14.090 1.00 96.56 207 ASP A CA 1
ATOM 1566 C C . ASP A 1 207 ? -11.253 11.138 14.612 1.00 96.56 207 ASP A C 1
ATOM 1568 O O . ASP A 1 207 ? -11.567 12.184 15.176 1.00 96.56 207 ASP A O 1
ATOM 1572 N N . GLY A 1 208 ? -9.975 10.810 14.397 1.00 94.69 208 GLY A N 1
ATOM 1573 C CA . GLY A 1 208 ? -8.826 11.590 14.855 1.00 94.69 208 GLY A CA 1
ATOM 1574 C C . GLY A 1 208 ? -8.315 11.216 16.248 1.00 94.69 208 GLY A C 1
ATOM 1575 O O . GLY A 1 208 ? -7.340 11.813 16.700 1.00 94.69 208 GLY A O 1
ATOM 1576 N N . THR A 1 209 ? -8.926 10.246 16.932 1.00 95.38 209 THR A N 1
ATOM 1577 C CA . THR A 1 209 ? -8.463 9.796 18.254 1.00 95.38 209 THR A CA 1
ATOM 1578 C C . THR A 1 209 ? -7.237 8.887 18.148 1.00 95.38 209 THR A C 1
ATOM 1580 O O . THR A 1 209 ? -7.054 8.180 17.160 1.00 95.38 209 THR A O 1
ATOM 1583 N N . LEU A 1 210 ? -6.371 8.896 19.163 1.00 94.19 210 LEU A N 1
ATOM 1584 C CA . LEU A 1 210 ? -5.228 7.984 19.233 1.00 94.19 210 LEU A CA 1
ATOM 1585 C C . LEU A 1 210 ? -5.671 6.640 19.822 1.00 94.19 210 LEU A C 1
ATOM 1587 O O . LEU A 1 210 ? -6.212 6.591 20.926 1.00 94.19 210 LEU A O 1
ATOM 1591 N N . HIS A 1 211 ? -5.397 5.545 19.121 1.00 92.56 211 HIS A N 1
ATOM 1592 C CA . HIS A 1 211 ? -5.609 4.198 19.629 1.00 92.56 211 HIS A CA 1
ATOM 1593 C C . HIS A 1 211 ? -4.465 3.813 20.577 1.00 92.56 211 HIS A C 1
ATOM 1595 O O . HIS A 1 211 ? -3.375 3.409 20.159 1.00 92.56 211 HIS A O 1
ATOM 1601 N N . GLN A 1 212 ? -4.719 3.943 21.875 1.00 82.00 212 GLN A N 1
ATOM 1602 C CA . GLN A 1 212 ? -3.810 3.479 22.919 1.00 82.00 212 GLN A CA 1
ATOM 1603 C C . GLN A 1 212 ? -3.887 1.954 23.044 1.00 82.00 212 GLN A C 1
ATOM 1605 O O . GLN A 1 212 ? -4.958 1.359 22.908 1.00 82.00 212 GLN A O 1
ATOM 1610 N N . ALA A 1 213 ? -2.750 1.304 23.294 1.00 59.47 213 ALA A N 1
ATOM 1611 C CA . ALA A 1 213 ? -2.756 -0.108 23.647 1.00 59.47 213 ALA A CA 1
ATOM 1612 C C . ALA A 1 213 ? -3.550 -0.308 24.955 1.00 59.47 213 ALA A C 1
ATOM 1614 O O . A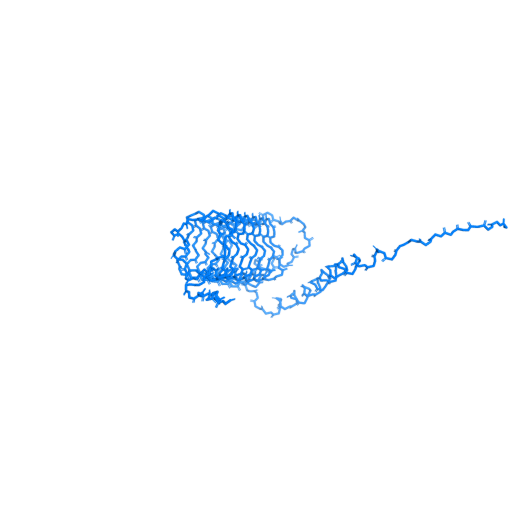LA A 1 213 ? -3.453 0.524 25.863 1.00 59.47 213 ALA A O 1
ATOM 1615 N N . PRO A 1 214 ? -4.327 -1.395 25.096 1.00 52.78 214 PRO A N 1
ATOM 1616 C CA . PRO A 1 214 ? -4.971 -1.711 26.364 1.00 52.78 214 PRO A CA 1
ATOM 1617 C C . PRO A 1 214 ? -3.893 -2.012 27.421 1.00 52.78 214 PRO A C 1
ATOM 1619 O O . PRO A 1 214 ? -3.338 -3.108 27.444 1.00 52.78 214 PRO A O 1
ATOM 1622 N N . GLY A 1 215 ? -3.573 -1.036 28.279 1.00 54.41 215 GLY A N 1
ATOM 1623 C CA . GLY A 1 215 ? -2.607 -1.221 29.370 1.00 54.41 215 GLY A CA 1
ATOM 1624 C C . GLY A 1 215 ? -1.992 0.039 29.986 1.00 54.41 215 GLY A C 1
ATOM 1625 O O . GLY A 1 215 ? -1.550 -0.029 31.130 1.00 54.41 215 GLY A O 1
ATOM 1626 N N . GLU A 1 216 ? -1.995 1.192 29.313 1.00 46.72 216 GLU A N 1
ATOM 1627 C CA . GLU A 1 216 ? -1.465 2.433 29.902 1.00 46.72 216 GLU A CA 1
ATOM 1628 C C . GLU A 1 216 ? -2.558 3.207 30.646 1.00 46.72 216 GLU A C 1
ATOM 1630 O O . GLU A 1 216 ? -3.055 4.242 30.209 1.00 46.72 216 GLU A O 1
ATOM 1635 N N . VAL A 1 217 ? -2.945 2.691 31.814 1.00 48.03 217 VAL A N 1
ATOM 1636 C CA . VAL A 1 217 ? -3.590 3.526 32.830 1.00 48.03 217 VAL A CA 1
ATOM 1637 C C . VAL A 1 217 ? -2.491 4.413 33.405 1.00 48.03 217 VAL A C 1
ATOM 1639 O O . VAL A 1 217 ? -1.756 3.997 34.301 1.00 48.03 217 VAL A O 1
ATOM 1642 N N . PHE A 1 218 ? -2.346 5.634 32.889 1.00 51.22 218 PHE A N 1
ATOM 1643 C CA . PHE A 1 218 ? -1.640 6.666 33.638 1.00 51.22 218 PHE A CA 1
ATOM 1644 C C . PHE A 1 218 ? -2.453 6.900 34.909 1.00 51.22 218 PHE A C 1
ATOM 1646 O O . PHE A 1 218 ? -3.534 7.484 34.877 1.00 51.22 218 PHE A O 1
ATOM 1653 N N . ALA A 1 219 ? -1.966 6.363 36.026 1.00 50.06 219 ALA A N 1
ATOM 1654 C CA . ALA A 1 219 ? -2.432 6.763 37.336 1.00 50.06 219 ALA A CA 1
ATOM 1655 C C . ALA A 1 219 ? -2.147 8.264 37.459 1.00 50.06 219 ALA A C 1
ATOM 1657 O O . ALA A 1 219 ? -1.012 8.661 37.724 1.00 50.06 219 ALA A O 1
ATOM 1658 N N . GLU A 1 220 ? -3.154 9.102 37.211 1.00 46.34 220 GLU A N 1
ATOM 1659 C CA . GLU A 1 220 ? -3.086 10.497 37.618 1.00 46.34 220 GLU A CA 1
ATOM 1660 C C . GLU A 1 220 ? -2.952 10.500 39.140 1.00 46.34 220 GLU A C 1
ATOM 1662 O O . GLU A 1 220 ? -3.868 10.137 39.883 1.00 46.34 220 GLU A O 1
ATOM 1667 N N . GLY A 1 221 ? -1.737 10.815 39.588 1.00 46.69 221 GLY A N 1
ATOM 1668 C CA . GLY A 1 221 ? -1.396 10.954 40.987 1.00 46.69 221 GLY A CA 1
ATOM 1669 C C . GLY A 1 221 ? -2.318 11.978 41.624 1.00 46.69 221 GLY A C 1
ATOM 1670 O O . GLY A 1 221 ? -2.226 13.171 41.356 1.00 46.69 221 GLY A O 1
ATOM 1671 N N . SER A 1 222 ? -3.198 11.490 42.490 1.00 52.09 222 SER A N 1
ATOM 1672 C CA . SER A 1 222 ? -3.807 12.305 43.526 1.00 52.09 222 SER A CA 1
ATOM 1673 C C . SER A 1 222 ? -2.703 12.760 44.478 1.00 52.09 222 SER A C 1
ATOM 1675 O O . SER A 1 222 ? -2.062 11.912 45.103 1.00 52.09 222 SER A O 1
ATOM 1677 N N . SER A 1 223 ? -2.483 14.068 44.590 1.00 56.75 223 SER A N 1
ATOM 1678 C CA . SER A 1 223 ? -2.016 14.776 45.794 1.00 56.75 223 SER A CA 1
ATOM 1679 C C . SER A 1 223 ? -2.205 16.275 45.604 1.00 56.75 223 SER A C 1
ATOM 1681 O O . SER A 1 223 ? -1.679 16.801 44.600 1.00 56.75 223 SER A O 1
#